Protein AF-A0A1A9HTX7-F1 (afdb_monomer)

Sequence (338 aa):
MAINAIRLAGCSSKMLYLAQQQTQQVSKTNCFKAFFLNPQNKLARFITLSKASDKVIKCTRAIAECTSGILQETQCHGEALIVANKISKTLKIAREVVALPNVFSGALPSCVLATKSCYQHAREVYATNPKFTPDYFPTKYNQFRLQRGDYALLAAKDACFALSSLTYSLTFGVLRPTMFVNNLTVEPFLPPEVKANFITAVVGLMTINHATVILGNVMGLVLEMSAYKRAIASINSPVPVEMFQFDSGKQQTGYCALLMPELQCDAIRSLRREHVAIMKKSILSIVEKGLELICDGLKLIPMPLTSGCNLAITGCLIAASSAVGTYSIWTSLEVKPK

Secondary structure (DSSP, 8-state):
--SSSSSSSS-TTTSGGGGS--S-------HHHHHHH-TTSHHHHHHHHHHHHHHHHHHHHHHHHHHHHHHHHTT--SHHHHHHHHHHHHHHHHHHHHHHHHIIIIIHHHHHHHHHHHHHHHHHHS-SS------SS---GGG---SHHHHHHHHHHHHHHHHHHHHHHIIIIIIHHHHHHHHHSSS--S-HHHHHHHHHHHHHHHHHHHHHHHHHHHHHHHHHHHHHHHHHHHHHSPPP------SSS-----------HHHHHHHHHHHHHHHHHHHHHHHHHHHHHHHHHHHHHHHHS--S--HHHHHHHHHHHHHHHHHHHHHHHHHHHS----

Foldseek 3Di:
DQPPLVQPFDDHDLSVPPPPPPPDDPDPPDVVCCAQPVCPHPNVVVLLVLLLVLLVLLQLLLVLLQQLLVCVVVVNPDPSNVVSVVSNVVSVLVNLVSLQSCLVRPLVVLLVVLVVLLVVLVCQLPDPDNPPPPPSDDDDLLPDDDDSVLSVLSSLLSVLSNLLSVLSCCLSVPLSVLLVVLVVDPHRPDDPVRNVVSVVSNLVSLLSNLVSLLSSLVSVLVSLVVSLVVQLCRLVDQDDDPQDPDPPPDRDPDDPPNCPVVSSVSSNVSSVVVSVLSNLLSVLSNQLSVLVNVLSVLVNDDDPDDPSRNSSSSSVSSSVSSVSVSVSSVVVVPPDDD

Mean predicted aligned error: 12.18 Å

Radius of gyration: 25.61 Å; Cα contacts (8 Å, |Δi|>4): 340; chains: 1; bounding box: 58×42×89 Å

Organism: NCBI:txid1806891

pLDDT: mean 73.87, std 21.4, range [26.56, 97.31]

Structure (mmCIF, N/CA/C/O backbone):
data_AF-A0A1A9HTX7-F1
#
_entry.id   AF-A0A1A9HTX7-F1
#
loop_
_atom_site.group_PDB
_atom_site.id
_atom_site.type_symbol
_atom_site.label_atom_id
_atom_site.label_alt_id
_atom_site.label_comp_id
_atom_site.label_asym_id
_atom_site.label_entity_id
_atom_site.label_seq_id
_atom_site.pdbx_PDB_ins_code
_atom_site.Cartn_x
_atom_site.Cartn_y
_atom_site.Cartn_z
_atom_site.occupancy
_atom_site.B_iso_or_equiv
_atom_site.auth_seq_id
_atom_site.auth_comp_id
_atom_site.auth_asym_id
_atom_site.auth_atom_id
_atom_site.pdbx_PDB_model_num
ATOM 1 N N . MET A 1 1 ? 5.090 20.669 -24.372 1.00 26.56 1 MET A N 1
ATOM 2 C CA . MET A 1 1 ? 6.326 20.668 -25.191 1.00 26.56 1 MET A CA 1
ATOM 3 C C . MET A 1 1 ? 7.438 19.849 -24.518 1.00 26.56 1 MET A C 1
ATOM 5 O O . MET A 1 1 ? 8.474 20.386 -24.170 1.00 26.56 1 MET A O 1
ATOM 9 N N . ALA A 1 2 ? 7.219 18.544 -24.306 1.00 27.42 2 ALA A N 1
ATOM 10 C CA . ALA A 1 2 ? 8.141 17.656 -23.573 1.00 27.42 2 ALA A CA 1
ATOM 11 C C . ALA A 1 2 ? 8.345 16.293 -24.275 1.00 27.42 2 ALA A C 1
ATOM 13 O O . ALA A 1 2 ? 8.691 15.307 -23.641 1.00 27.42 2 ALA A O 1
ATOM 14 N N . ILE A 1 3 ? 8.100 16.230 -25.591 1.00 27.92 3 ILE A N 1
ATOM 15 C CA . ILE A 1 3 ? 8.162 14.996 -26.405 1.00 27.92 3 ILE A CA 1
ATOM 16 C C . ILE A 1 3 ? 9.343 15.035 -27.404 1.00 27.92 3 ILE A C 1
ATOM 18 O O . ILE A 1 3 ? 9.641 14.052 -28.072 1.00 27.92 3 ILE A O 1
ATOM 22 N N . ASN A 1 4 ? 10.095 16.141 -27.471 1.00 30.14 4 ASN A N 1
ATOM 23 C CA . ASN A 1 4 ? 11.100 16.341 -28.524 1.00 30.14 4 ASN A CA 1
ATOM 24 C C . ASN A 1 4 ? 12.537 15.946 -28.150 1.00 30.14 4 ASN A C 1
ATOM 26 O O . ASN A 1 4 ? 13.388 15.948 -29.031 1.00 30.14 4 ASN A O 1
ATOM 30 N N . ALA A 1 5 ? 12.819 15.576 -26.899 1.00 35.59 5 ALA A N 1
ATOM 31 C CA . ALA A 1 5 ? 14.195 15.333 -26.444 1.00 35.59 5 ALA A CA 1
ATOM 32 C C . ALA A 1 5 ? 14.545 13.845 -26.218 1.00 35.59 5 ALA A C 1
ATOM 34 O O . ALA A 1 5 ? 15.712 13.510 -26.066 1.00 35.59 5 ALA A O 1
ATOM 35 N N . ILE A 1 6 ? 13.566 12.931 -26.288 1.00 38.56 6 ILE A N 1
ATOM 36 C CA . ILE A 1 6 ? 13.782 11.466 -26.326 1.00 38.56 6 ILE A CA 1
ATOM 37 C C . ILE A 1 6 ? 13.804 11.005 -27.797 1.00 38.56 6 ILE A C 1
ATOM 39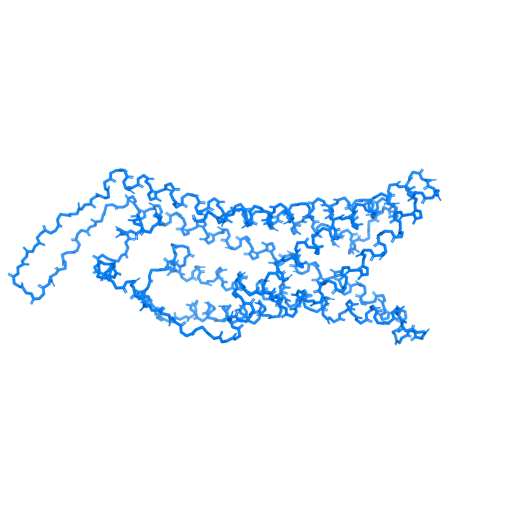 O O . ILE A 1 6 ? 13.143 10.049 -28.187 1.00 38.56 6 ILE A O 1
ATOM 43 N N . ARG A 1 7 ? 14.478 11.772 -28.662 1.00 45.22 7 ARG A N 1
ATOM 44 C CA . ARG A 1 7 ? 14.454 11.576 -30.121 1.00 45.22 7 ARG A CA 1
ATOM 45 C C . ARG A 1 7 ? 15.702 10.900 -30.696 1.00 45.22 7 ARG A C 1
ATOM 47 O O . ARG A 1 7 ? 15.672 10.577 -31.875 1.00 45.22 7 ARG A O 1
ATOM 54 N N . LEU A 1 8 ? 16.773 10.667 -29.926 1.00 34.19 8 LEU A N 1
ATOM 55 C CA . LEU A 1 8 ? 18.084 10.366 -30.532 1.00 34.19 8 LEU A CA 1
ATOM 56 C C . LEU A 1 8 ? 19.012 9.372 -29.801 1.00 34.19 8 LEU A C 1
ATOM 58 O O . LEU A 1 8 ? 20.206 9.373 -30.068 1.00 34.19 8 LEU A O 1
ATOM 62 N N . ALA A 1 9 ? 18.521 8.472 -28.944 1.00 34.81 9 ALA A N 1
ATOM 63 C CA . ALA A 1 9 ? 19.402 7.441 -28.372 1.00 34.81 9 ALA A CA 1
ATOM 64 C C . ALA A 1 9 ? 18.686 6.094 -28.186 1.00 34.81 9 ALA A C 1
ATOM 66 O O . ALA A 1 9 ? 17.960 5.902 -27.214 1.00 34.81 9 ALA A O 1
ATOM 67 N N . GLY A 1 10 ? 18.888 5.159 -29.128 1.00 33.72 10 GLY A N 1
ATOM 68 C CA . GLY A 1 10 ? 18.685 3.723 -28.867 1.00 33.72 10 GLY A CA 1
ATOM 69 C C . GLY A 1 10 ? 17.981 2.858 -29.923 1.00 33.72 10 GLY A C 1
ATOM 70 O O . GLY A 1 10 ? 17.912 1.652 -29.725 1.00 33.72 10 GLY A O 1
ATOM 71 N N . CYS A 1 11 ? 17.464 3.409 -31.029 1.00 32.38 11 CYS A N 1
ATOM 72 C CA . CYS A 1 11 ? 16.956 2.631 -32.181 1.00 32.38 11 CYS A CA 1
ATOM 73 C C . CYS A 1 11 ? 16.973 3.515 -33.443 1.00 32.38 11 CYS A C 1
ATOM 75 O O . CYS A 1 11 ? 15.998 4.206 -33.743 1.00 32.38 11 CYS A O 1
ATOM 77 N N . SER A 1 12 ? 18.108 3.565 -34.146 1.00 38.91 12 SER A N 1
ATOM 78 C CA . SER A 1 12 ? 18.522 4.710 -34.978 1.00 38.91 12 SER A CA 1
ATOM 79 C C . SER A 1 12 ? 17.826 4.914 -36.336 1.00 38.91 12 SER A C 1
ATOM 81 O O . SER A 1 12 ? 18.303 5.724 -37.123 1.00 38.91 12 SER A O 1
ATOM 83 N N . SER A 1 13 ? 16.685 4.287 -36.659 1.00 33.88 13 SER A N 1
ATOM 84 C CA . SER A 1 13 ? 16.024 4.585 -37.959 1.00 33.88 13 SER A CA 1
ATOM 85 C C . SER A 1 13 ? 14.504 4.494 -38.026 1.00 33.88 13 SER A C 1
ATOM 87 O O . SER A 1 13 ? 13.915 5.029 -38.959 1.00 33.88 13 SER A O 1
ATOM 89 N N . LYS A 1 14 ? 13.822 3.881 -37.054 1.00 37.19 14 LYS A N 1
ATOM 90 C CA . LYS A 1 14 ? 12.353 3.713 -37.116 1.00 37.19 14 LYS A CA 1
ATOM 91 C C . LYS A 1 14 ? 11.559 4.715 -36.274 1.00 37.19 14 LYS A C 1
ATOM 93 O O . LYS A 1 14 ? 10.348 4.806 -36.435 1.00 37.19 14 LYS A O 1
ATOM 98 N N . MET A 1 15 ? 12.220 5.522 -35.439 1.00 35.66 15 MET A N 1
ATOM 99 C CA . MET A 1 15 ? 11.554 6.607 -34.699 1.00 35.66 15 MET A CA 1
ATOM 100 C C . MET A 1 15 ? 11.338 7.882 -35.532 1.00 35.66 15 MET A C 1
ATOM 102 O O . MET A 1 15 ? 10.519 8.719 -35.160 1.00 35.66 15 MET A O 1
ATOM 106 N N . LEU A 1 16 ? 12.041 8.034 -36.661 1.00 34.28 16 LEU A N 1
ATOM 107 C CA . LEU A 1 16 ? 12.003 9.244 -37.494 1.00 34.28 16 LEU A CA 1
ATOM 108 C C . LEU A 1 16 ? 10.710 9.387 -38.318 1.00 34.28 16 LEU A C 1
ATOM 110 O O . LEU A 1 16 ? 10.290 10.506 -38.587 1.00 34.28 16 LEU A O 1
ATOM 114 N N . TYR A 1 17 ? 10.035 8.286 -38.664 1.00 32.59 17 TYR A N 1
ATOM 115 C CA . TYR A 1 17 ? 8.863 8.319 -39.555 1.00 32.59 17 TYR A CA 1
ATOM 116 C C . TYR A 1 17 ? 7.537 8.677 -38.848 1.00 32.59 17 TYR A C 1
ATOM 118 O O . TYR A 1 17 ? 6.532 8.967 -39.489 1.00 32.59 17 TYR A O 1
ATOM 126 N N . LEU A 1 18 ? 7.503 8.675 -37.511 1.00 40.00 18 LEU A N 1
ATOM 127 C CA . LEU A 1 18 ? 6.250 8.685 -36.736 1.00 40.00 18 LEU A CA 1
ATOM 128 C C . LEU A 1 18 ? 5.841 10.060 -36.185 1.00 40.00 18 LEU A C 1
ATOM 130 O O . LEU A 1 18 ? 4.774 10.189 -35.585 1.00 40.00 18 LEU A O 1
ATOM 134 N N . ALA A 1 19 ? 6.634 11.109 -36.421 1.00 34.75 19 ALA A N 1
ATOM 135 C CA . ALA A 1 19 ? 6.284 12.472 -36.009 1.00 34.75 19 ALA A CA 1
ATOM 136 C C . ALA A 1 19 ? 5.187 13.115 -36.882 1.00 34.75 19 ALA A C 1
ATOM 138 O O . ALA A 1 19 ? 4.641 14.147 -36.500 1.00 34.75 19 ALA A O 1
ATOM 139 N N . GLN A 1 20 ? 4.841 12.508 -38.023 1.00 33.56 20 GLN A N 1
ATOM 140 C CA . GLN A 1 20 ? 3.901 13.082 -38.990 1.00 33.56 20 GLN A CA 1
ATOM 141 C C . GLN A 1 20 ? 2.484 12.473 -38.927 1.00 33.56 20 GLN A C 1
ATOM 143 O O . GLN A 1 20 ? 1.560 13.050 -39.487 1.00 33.56 20 GLN A O 1
ATOM 148 N N . GLN A 1 21 ? 2.272 11.357 -38.209 1.00 32.84 21 GLN A N 1
ATOM 149 C CA . GLN A 1 21 ? 0.982 10.635 -38.196 1.00 32.84 21 GLN A CA 1
ATOM 150 C C . GLN A 1 21 ? 0.160 10.742 -36.898 1.00 32.84 21 GLN A C 1
ATOM 152 O O . GLN A 1 21 ? -0.936 10.196 -36.829 1.00 32.84 21 GLN A O 1
ATOM 157 N N . GLN A 1 22 ? 0.601 11.472 -35.866 1.00 32.62 22 GLN A N 1
ATOM 158 C CA . GLN A 1 22 ? -0.149 11.586 -34.598 1.00 32.62 22 GLN A CA 1
ATOM 159 C C . GLN A 1 22 ? -1.324 12.584 -34.617 1.00 32.62 22 GLN A C 1
ATOM 161 O O . GLN A 1 22 ? -1.668 13.182 -33.598 1.00 32.62 22 GLN A O 1
ATOM 166 N N . THR A 1 23 ? -2.016 12.694 -35.751 1.00 33.34 23 THR A N 1
ATOM 167 C CA . THR A 1 23 ? -3.417 13.130 -35.740 1.00 33.34 23 THR A CA 1
ATOM 168 C C . THR A 1 23 ? -4.266 11.887 -35.983 1.00 33.34 23 THR A C 1
ATOM 170 O O . THR A 1 23 ? -4.234 11.315 -37.060 1.00 33.34 23 THR A O 1
ATOM 173 N N . GLN A 1 24 ? -5.006 11.481 -34.948 1.00 34.62 24 GLN A N 1
ATOM 174 C CA . GLN A 1 24 ? -6.012 10.410 -34.940 1.00 34.62 24 GLN A CA 1
ATOM 175 C C . GLN A 1 24 ? -5.506 8.955 -34.947 1.00 34.62 24 GLN A C 1
ATOM 177 O O . GLN A 1 24 ? -5.524 8.254 -35.951 1.00 34.62 24 GLN A O 1
ATOM 182 N N . GLN A 1 25 ? -5.271 8.421 -33.746 1.00 29.55 25 GLN A N 1
ATOM 183 C CA . GLN A 1 25 ? -5.630 7.028 -33.467 1.00 29.55 25 GLN A CA 1
ATOM 184 C C . GLN A 1 25 ? -6.302 6.937 -32.094 1.00 29.55 25 GLN A C 1
ATOM 186 O O . GLN A 1 25 ? -5.671 6.784 -31.048 1.00 29.55 25 GLN A O 1
ATOM 191 N N . VAL A 1 26 ? -7.628 7.071 -32.100 1.00 32.84 26 VAL A N 1
ATOM 192 C CA . VAL A 1 26 ? -8.483 6.736 -30.959 1.00 32.84 26 VAL A CA 1
ATOM 193 C C . VAL A 1 26 ? -8.480 5.212 -30.848 1.00 32.84 26 VAL A C 1
ATOM 195 O O . VAL A 1 26 ? -9.228 4.525 -31.541 1.00 32.84 26 VAL A O 1
ATOM 198 N N . SER A 1 27 ? -7.600 4.656 -30.010 1.00 37.38 27 SER A N 1
ATOM 199 C CA . SER A 1 27 ? -7.676 3.232 -29.674 1.00 37.38 27 SER A CA 1
ATOM 200 C C . SER A 1 27 ? -9.034 2.979 -29.017 1.00 37.38 27 SER A C 1
ATOM 202 O O . SER A 1 27 ? -9.375 3.697 -28.073 1.00 37.38 27 SER A O 1
ATOM 204 N N . LYS A 1 28 ? -9.790 1.975 -29.478 1.00 36.16 28 LYS A N 1
ATOM 205 C CA . LYS A 1 28 ? -11.030 1.527 -28.828 1.00 36.16 28 LYS A CA 1
ATOM 206 C C . LYS A 1 28 ? -10.726 1.184 -27.365 1.00 36.16 28 LYS A C 1
ATOM 208 O O . LYS A 1 28 ? -10.193 0.122 -27.051 1.00 36.16 28 LYS A O 1
ATOM 213 N N . THR A 1 29 ? -11.008 2.112 -26.459 1.00 42.53 29 THR A N 1
ATOM 214 C CA . THR A 1 29 ? -10.864 1.915 -25.022 1.00 42.53 29 THR A CA 1
ATOM 215 C C . THR A 1 29 ? -11.946 0.944 -24.573 1.00 42.53 29 THR A C 1
ATOM 217 O O . THR A 1 29 ? -13.131 1.234 -24.698 1.00 42.53 29 THR A O 1
ATOM 220 N N . ASN A 1 30 ? -11.538 -0.215 -24.042 1.00 55.41 30 ASN A N 1
ATOM 221 C CA . ASN A 1 30 ? -12.433 -1.149 -23.354 1.00 55.41 30 ASN A CA 1
ATOM 222 C C . ASN A 1 30 ? -13.390 -0.369 -22.440 1.00 55.41 30 ASN A C 1
ATOM 224 O O . ASN A 1 30 ? -12.926 0.398 -21.593 1.00 55.41 30 ASN A O 1
ATOM 228 N N . CYS A 1 31 ? -14.700 -0.572 -22.584 1.00 49.66 31 CYS A N 1
ATOM 229 C CA . CYS A 1 31 ? -15.728 0.178 -21.855 1.00 49.66 31 CYS A CA 1
ATOM 230 C C . CYS A 1 31 ? -15.518 0.107 -20.333 1.00 49.66 31 CYS A C 1
ATOM 232 O O . CYS A 1 31 ? -15.664 1.107 -19.643 1.00 49.66 31 CYS A O 1
ATOM 234 N N . PHE A 1 32 ? -15.033 -1.032 -19.823 1.00 43.81 32 PHE A N 1
ATOM 235 C CA . PHE A 1 32 ? -14.613 -1.208 -18.426 1.00 43.81 32 PHE A CA 1
ATOM 236 C C . PHE A 1 32 ? -13.443 -0.293 -18.026 1.00 43.81 32 PHE A C 1
ATOM 238 O O . PHE A 1 32 ? -13.458 0.343 -16.974 1.00 43.81 32 PHE A O 1
ATOM 245 N N . LYS A 1 33 ? -12.430 -0.171 -18.890 1.00 43.09 33 LYS A N 1
ATOM 246 C CA . LYS A 1 33 ? -11.271 0.707 -18.675 1.00 43.09 33 LYS A CA 1
ATOM 247 C C . LYS A 1 33 ? -11.697 2.179 -18.697 1.00 43.09 33 LYS A C 1
ATOM 249 O O . LYS A 1 33 ? -11.240 2.960 -17.871 1.00 43.09 33 LYS A O 1
ATOM 254 N N . ALA A 1 34 ? -12.602 2.548 -19.603 1.00 45.59 34 ALA A N 1
ATOM 255 C CA . ALA A 1 34 ? -13.175 3.891 -19.668 1.00 45.59 34 ALA A CA 1
ATOM 256 C C . ALA A 1 34 ? -14.089 4.202 -18.464 1.00 45.59 34 ALA A C 1
ATOM 258 O O . ALA A 1 34 ? -14.109 5.335 -17.983 1.00 45.59 34 ALA A O 1
ATOM 259 N N . PHE A 1 35 ? -14.801 3.203 -17.938 1.00 47.09 35 PHE A N 1
ATOM 260 C CA . PHE A 1 35 ? -15.701 3.364 -16.799 1.00 47.09 35 PHE A CA 1
ATOM 261 C C . PHE A 1 35 ? -14.953 3.531 -15.464 1.00 47.09 35 PHE A C 1
ATOM 263 O O . PHE A 1 35 ? -15.278 4.425 -14.689 1.00 47.09 35 PHE A O 1
ATOM 270 N N . PHE A 1 36 ? -13.904 2.744 -15.210 1.00 43.56 36 PHE A N 1
ATOM 271 C CA . PHE A 1 36 ? -13.179 2.801 -13.931 1.00 43.56 36 PHE A CA 1
ATOM 272 C C . PHE A 1 36 ? -11.954 3.725 -13.931 1.00 43.56 36 PHE A C 1
ATOM 274 O O . PHE A 1 36 ? -11.584 4.238 -12.878 1.00 43.56 36 PHE A O 1
ATOM 281 N N . LEU A 1 37 ? -11.307 3.943 -15.084 1.00 42.38 37 LEU A N 1
ATOM 282 C CA . LEU A 1 37 ? -9.974 4.563 -15.140 1.00 42.38 37 LEU A CA 1
ATOM 283 C C . LEU A 1 37 ? -9.914 5.871 -15.938 1.00 42.38 37 LEU A C 1
ATOM 285 O O . LEU A 1 37 ? -8.849 6.484 -15.987 1.00 42.38 37 LEU A O 1
ATOM 289 N N . ASN A 1 38 ? -11.010 6.326 -16.559 1.00 48.56 38 ASN A N 1
ATOM 290 C CA . ASN A 1 38 ? -11.024 7.649 -17.183 1.00 48.56 38 ASN A CA 1
ATOM 291 C C . ASN A 1 38 ? -11.118 8.729 -16.087 1.00 48.56 38 ASN A C 1
ATOM 293 O O . ASN A 1 38 ? -12.156 8.816 -15.436 1.00 48.56 38 ASN A O 1
ATOM 297 N N . PRO A 1 39 ? -10.105 9.593 -15.894 1.00 48.28 39 PRO A N 1
ATOM 298 C CA . PRO A 1 39 ? -10.114 10.617 -14.845 1.00 48.28 39 PRO A CA 1
ATOM 299 C C . PRO A 1 39 ? -11.204 11.688 -15.023 1.00 48.28 39 PRO A C 1
ATOM 301 O O . PRO A 1 39 ? -11.470 12.441 -14.088 1.00 48.28 39 PRO A O 1
ATOM 304 N N . GLN A 1 40 ? -11.838 11.772 -16.198 1.00 52.53 40 GLN A N 1
ATOM 305 C CA . GLN A 1 40 ? -13.006 12.629 -16.430 1.00 52.53 40 GLN A CA 1
ATOM 306 C C . GLN A 1 40 ? -14.337 11.955 -16.050 1.00 52.53 40 GLN A C 1
ATOM 308 O O . GLN A 1 40 ? -15.366 12.624 -15.987 1.00 52.53 40 GLN A O 1
ATOM 313 N N . ASN A 1 41 ? -14.337 10.652 -15.749 1.00 56.88 41 ASN A N 1
ATOM 314 C CA . ASN A 1 41 ? -15.520 9.946 -15.272 1.00 56.88 41 ASN A CA 1
ATOM 315 C C . ASN A 1 41 ? -15.843 10.358 -13.824 1.00 56.88 41 ASN A C 1
ATOM 317 O O . ASN A 1 41 ? -14.963 10.393 -12.959 1.00 56.88 41 ASN A O 1
ATOM 321 N N . LYS A 1 42 ? -17.126 10.625 -13.549 1.00 60.03 42 LYS A N 1
ATOM 322 C CA . LYS A 1 42 ? -17.649 10.906 -12.203 1.00 60.03 42 LYS A CA 1
ATOM 323 C C . LYS A 1 42 ? -17.250 9.819 -11.194 1.00 60.03 42 LYS A C 1
ATOM 325 O O . LYS A 1 42 ? -16.882 10.158 -10.074 1.00 60.03 42 LYS A O 1
ATOM 330 N N . LEU A 1 43 ? -17.224 8.550 -11.608 1.00 53.31 43 LEU A N 1
ATOM 331 C CA . LEU A 1 43 ? -16.806 7.423 -10.774 1.00 53.31 43 LEU A CA 1
ATOM 332 C C . LEU A 1 43 ? -15.310 7.480 -10.431 1.00 53.31 43 LEU A C 1
ATOM 334 O O . LEU A 1 43 ? -14.952 7.358 -9.268 1.00 53.31 43 LEU A O 1
ATOM 338 N N . ALA A 1 44 ? -14.428 7.754 -11.395 1.00 56.50 44 ALA A N 1
ATOM 339 C CA . ALA A 1 44 ? -12.991 7.891 -11.133 1.00 56.50 44 ALA A CA 1
ATOM 340 C C . ALA A 1 44 ? -12.668 9.095 -10.226 1.00 56.50 44 ALA A C 1
ATOM 342 O O . ALA A 1 44 ? -11.782 9.017 -9.368 1.00 56.50 44 ALA A O 1
ATOM 343 N N . ARG A 1 45 ? -13.413 10.201 -10.371 1.00 60.69 45 ARG A N 1
ATOM 344 C CA . ARG A 1 45 ? -13.320 11.360 -9.465 1.00 60.69 45 ARG A CA 1
ATOM 345 C C . ARG A 1 45 ? -13.799 11.004 -8.060 1.00 60.69 45 ARG A C 1
ATOM 347 O O . ARG A 1 45 ? -13.095 11.315 -7.105 1.00 60.69 45 ARG A O 1
ATOM 354 N N . PHE A 1 46 ? -14.923 10.298 -7.939 1.00 57.31 46 PHE A N 1
ATOM 355 C CA . PHE A 1 46 ? -15.422 9.783 -6.662 1.00 57.31 46 PHE A CA 1
ATOM 356 C C . PHE A 1 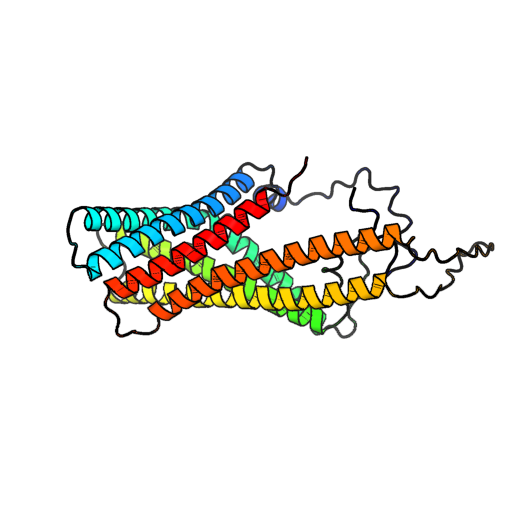46 ? -14.411 8.844 -5.987 1.00 57.31 46 PHE A C 1
ATOM 358 O O . PHE A 1 46 ? -14.128 9.017 -4.810 1.00 57.31 46 PHE A O 1
ATOM 365 N N . ILE A 1 47 ? -13.785 7.930 -6.735 1.00 58.81 47 ILE A N 1
ATOM 366 C CA . ILE A 1 47 ? -12.746 7.010 -6.235 1.00 58.81 47 ILE A CA 1
ATOM 367 C C . ILE A 1 47 ? -11.487 7.761 -5.772 1.00 58.81 47 ILE A C 1
ATOM 369 O O . ILE A 1 47 ? -10.812 7.377 -4.818 1.00 58.81 47 ILE A O 1
ATOM 373 N N . THR A 1 48 ? -11.122 8.841 -6.461 1.00 62.16 48 THR A N 1
ATOM 374 C CA . THR A 1 48 ? -9.966 9.661 -6.067 1.00 62.16 48 THR A CA 1
ATOM 375 C C . THR A 1 48 ? -10.275 10.451 -4.795 1.00 62.16 48 THR A C 1
ATOM 377 O O . THR A 1 48 ? -9.452 10.495 -3.880 1.00 62.16 48 THR A O 1
ATOM 380 N N . LEU A 1 49 ? -11.486 11.006 -4.704 1.00 62.59 49 LEU A N 1
ATOM 381 C CA . LEU A 1 49 ? -11.992 11.667 -3.503 1.00 62.59 49 LEU A CA 1
ATOM 382 C C . LEU A 1 49 ? -12.092 10.685 -2.328 1.00 62.59 49 LEU A C 1
ATOM 384 O O . LEU A 1 49 ? -11.616 11.012 -1.249 1.00 62.59 49 LEU A O 1
ATOM 388 N N . SER A 1 50 ? -12.588 9.460 -2.532 1.00 65.31 50 SER A N 1
ATOM 389 C CA . SER A 1 50 ? -12.717 8.451 -1.469 1.00 65.31 50 SER A CA 1
ATOM 390 C C . SER A 1 50 ? -11.368 8.016 -0.898 1.00 65.31 50 SER A C 1
ATOM 392 O O . SER A 1 50 ? -11.270 7.754 0.299 1.00 65.31 50 SER A O 1
ATOM 394 N N . LYS A 1 51 ? -10.305 7.983 -1.713 1.00 69.94 51 LYS A N 1
ATOM 395 C CA . LYS A 1 51 ? -8.933 7.727 -1.237 1.00 69.94 51 LYS A CA 1
ATOM 396 C C . LYS A 1 51 ? -8.401 8.864 -0.369 1.00 69.94 51 LYS A C 1
ATOM 398 O O . LYS A 1 51 ? -7.799 8.600 0.669 1.00 69.94 51 LYS A O 1
ATOM 403 N N . ALA A 1 52 ? -8.630 10.115 -0.772 1.00 70.94 52 ALA A N 1
ATOM 404 C CA . ALA A 1 52 ? -8.268 11.272 0.045 1.00 70.94 52 ALA A CA 1
ATOM 405 C C . ALA A 1 52 ? -9.078 11.294 1.355 1.00 70.94 52 ALA A C 1
ATOM 407 O O . ALA A 1 52 ? -8.508 11.474 2.430 1.00 70.94 52 ALA A O 1
ATOM 408 N N . SER A 1 53 ? -10.381 11.012 1.285 1.00 75.56 53 SER A N 1
ATOM 409 C CA . SER A 1 53 ? -11.257 10.908 2.453 1.00 75.56 53 SER A CA 1
ATOM 410 C C . SER A 1 53 ? -10.840 9.783 3.403 1.00 75.56 53 SER A C 1
ATOM 412 O O . SER A 1 53 ? -10.774 10.033 4.602 1.00 75.56 53 SER A O 1
ATOM 414 N N . ASP A 1 54 ? -10.490 8.584 2.915 1.00 81.06 54 ASP A N 1
ATOM 415 C CA . ASP A 1 54 ? -9.971 7.492 3.765 1.00 81.06 54 ASP A CA 1
ATOM 416 C C . ASP A 1 54 ? -8.725 7.938 4.540 1.00 81.06 54 ASP A C 1
ATOM 418 O O . ASP A 1 54 ? -8.623 7.686 5.741 1.00 81.06 54 ASP A O 1
ATOM 422 N N . LYS A 1 55 ? -7.803 8.663 3.892 1.00 82.06 55 LYS A N 1
ATOM 423 C CA . LYS A 1 55 ? -6.589 9.175 4.545 1.00 82.06 55 LYS A CA 1
ATOM 424 C C . LYS A 1 55 ? -6.878 10.236 5.599 1.00 82.06 55 LYS A C 1
ATOM 426 O O . LYS A 1 55 ? -6.312 10.155 6.688 1.00 82.06 55 LYS A O 1
ATOM 431 N N . VAL A 1 56 ? -7.779 11.175 5.320 1.00 83.44 56 VAL A N 1
ATOM 432 C CA . VAL A 1 56 ? -8.187 12.199 6.295 1.00 83.44 56 VAL A CA 1
ATOM 433 C C . VAL A 1 56 ? -8.900 11.554 7.483 1.00 83.44 56 VAL A C 1
ATOM 435 O O . VAL A 1 56 ? -8.503 11.785 8.622 1.00 83.44 56 VAL A O 1
ATOM 438 N N . ILE A 1 57 ? -9.868 10.667 7.237 1.00 86.62 57 ILE A N 1
ATOM 439 C CA . ILE A 1 57 ? -10.580 9.925 8.290 1.00 86.62 57 ILE A CA 1
ATOM 440 C C . ILE A 1 57 ? -9.588 9.116 9.131 1.00 86.62 57 ILE A C 1
ATOM 442 O O . ILE A 1 57 ? -9.655 9.137 10.361 1.00 86.62 57 ILE A O 1
ATOM 446 N N . LYS A 1 58 ? -8.639 8.422 8.488 1.00 90.00 58 LYS A N 1
ATOM 447 C CA . LYS A 1 58 ? -7.586 7.668 9.176 1.00 90.00 58 LYS A CA 1
ATOM 448 C C . LYS A 1 58 ? -6.718 8.577 10.048 1.00 90.00 58 LYS A C 1
ATOM 450 O O . LYS A 1 58 ? -6.443 8.191 11.182 1.00 90.00 58 LYS A O 1
ATOM 455 N N . CYS A 1 59 ? -6.339 9.753 9.545 1.00 89.81 59 CYS A N 1
ATOM 456 C CA . CYS A 1 59 ? -5.549 10.747 10.268 1.00 89.81 59 CYS A CA 1
ATOM 457 C C . CYS A 1 59 ? -6.293 11.262 11.505 1.00 89.81 59 CYS A C 1
ATOM 459 O O . CYS A 1 59 ? -5.805 11.111 12.621 1.00 89.81 59 CYS A O 1
ATOM 461 N N . THR A 1 60 ? -7.511 11.783 11.333 1.00 88.88 60 THR A N 1
ATOM 462 C CA . THR A 1 60 ? -8.314 12.331 12.436 1.00 88.88 60 THR A CA 1
ATOM 463 C C . THR A 1 60 ? -8.619 11.270 13.491 1.00 88.88 60 THR A C 1
ATOM 465 O O . THR A 1 60 ? -8.528 11.538 14.688 1.00 88.88 60 THR A O 1
ATOM 468 N N . ARG A 1 61 ? -8.908 10.035 13.066 1.00 93.69 61 ARG A N 1
ATOM 469 C CA . ARG A 1 61 ? -9.087 8.899 13.976 1.00 93.69 61 ARG A CA 1
ATOM 470 C C . ARG A 1 61 ? -7.825 8.625 14.789 1.00 93.69 61 ARG A C 1
ATOM 472 O O . ARG A 1 61 ? -7.922 8.407 15.986 1.00 93.69 61 ARG A O 1
ATOM 479 N N . ALA A 1 62 ? -6.664 8.632 14.143 1.00 92.44 62 ALA A N 1
ATOM 480 C CA . ALA A 1 62 ? -5.388 8.351 14.789 1.00 92.44 62 ALA A CA 1
ATOM 481 C C . ALA A 1 62 ? -4.965 9.458 15.762 1.00 92.44 62 ALA A C 1
ATOM 483 O O . ALA A 1 62 ? -4.430 9.161 16.824 1.00 92.44 62 ALA A O 1
ATOM 484 N N . ILE A 1 63 ? -5.282 10.718 15.449 1.00 93.81 63 ILE A N 1
ATOM 485 C CA . ILE A 1 63 ? -5.136 11.836 16.387 1.00 93.81 63 ILE A CA 1
ATOM 486 C C . ILE A 1 63 ? -6.035 11.610 17.605 1.00 93.81 63 ILE A C 1
ATOM 488 O O . ILE A 1 63 ? -5.556 11.705 18.727 1.00 93.81 63 ILE A O 1
ATOM 492 N N . ALA A 1 64 ? -7.300 11.229 17.407 1.00 93.00 64 ALA A N 1
ATOM 493 C CA . ALA A 1 64 ? -8.208 10.938 18.516 1.00 93.00 64 ALA A CA 1
ATOM 494 C C . ALA A 1 64 ? -7.761 9.724 19.360 1.00 93.00 64 ALA A C 1
ATOM 496 O O . ALA A 1 64 ? -7.870 9.764 20.584 1.00 93.00 64 ALA A O 1
ATOM 497 N N . GLU A 1 65 ? -7.227 8.667 18.732 1.00 92.81 65 GLU A N 1
ATOM 498 C CA . GLU A 1 65 ? -6.577 7.537 19.422 1.00 92.81 65 GLU A CA 1
ATOM 499 C C . GLU A 1 65 ? -5.379 8.036 20.246 1.00 92.81 65 GLU A C 1
ATOM 501 O O . GLU A 1 65 ? -5.303 7.756 21.440 1.00 92.81 65 GLU A O 1
ATOM 506 N N . CYS A 1 66 ? -4.513 8.860 19.650 1.00 94.06 66 CYS A N 1
ATOM 507 C CA . CYS A 1 66 ? -3.353 9.439 20.323 1.00 94.06 66 CYS A CA 1
ATOM 508 C C . CYS A 1 66 ? -3.754 10.267 21.553 1.00 94.06 66 CYS A C 1
ATOM 510 O O . CYS A 1 66 ? -3.274 10.020 22.658 1.00 94.06 66 CYS A O 1
ATOM 512 N N . THR A 1 67 ? -4.700 11.194 21.380 1.00 93.69 67 THR A N 1
ATOM 513 C CA . THR A 1 67 ? -5.246 12.025 22.459 1.00 93.69 67 THR A CA 1
ATOM 514 C C . THR A 1 67 ? -5.869 11.173 23.560 1.00 93.69 67 THR A C 1
ATOM 516 O O . THR A 1 67 ? -5.611 11.418 24.734 1.00 93.69 67 THR A O 1
ATOM 519 N N . SER A 1 68 ? -6.647 10.143 23.210 1.00 93.19 68 SER A N 1
ATOM 520 C CA . SER A 1 68 ? -7.220 9.229 24.202 1.00 93.19 68 SER A CA 1
ATOM 521 C C . SER A 1 68 ? -6.141 8.472 24.978 1.00 93.19 68 SER A C 1
ATOM 523 O O . SER A 1 68 ? -6.296 8.282 26.180 1.00 93.19 68 SER A O 1
ATOM 525 N N . GLY A 1 69 ? -5.070 8.033 24.312 1.00 92.06 69 GLY A N 1
ATOM 526 C CA . GLY A 1 69 ? -3.957 7.336 24.956 1.00 92.06 69 GLY A CA 1
ATOM 527 C C . GLY A 1 69 ? -3.206 8.228 25.944 1.00 92.06 69 GLY A C 1
ATOM 528 O O . GLY A 1 69 ? -2.992 7.825 27.085 1.00 92.06 69 GLY A O 1
ATOM 529 N N . ILE A 1 70 ? -2.897 9.468 25.542 1.00 93.44 70 ILE A N 1
ATOM 530 C CA . ILE A 1 70 ? -2.257 10.467 26.414 1.00 93.44 70 ILE A CA 1
ATOM 531 C C . ILE A 1 70 ? -3.133 10.746 27.637 1.00 93.44 70 ILE A C 1
ATOM 533 O O . ILE A 1 70 ? -2.643 10.670 28.755 1.00 93.44 70 ILE A O 1
ATOM 537 N N . LEU A 1 71 ? -4.429 11.006 27.439 1.00 93.06 71 LEU A N 1
ATOM 538 C CA . LEU A 1 71 ? -5.354 11.298 28.539 1.00 93.06 71 LEU A CA 1
ATOM 539 C C . LEU A 1 71 ? -5.508 10.122 29.514 1.00 93.06 71 LEU A C 1
ATOM 541 O O . LEU A 1 71 ? -5.668 10.347 30.710 1.00 93.06 71 LEU A O 1
ATOM 545 N N . GLN A 1 72 ? -5.461 8.878 29.028 1.00 92.06 72 GLN A N 1
ATOM 546 C CA . GLN A 1 72 ? -5.465 7.691 29.891 1.00 92.06 72 GLN A CA 1
ATOM 547 C C . GLN A 1 72 ? -4.189 7.601 30.728 1.00 92.06 72 GLN A C 1
ATOM 549 O O . GLN A 1 72 ? -4.272 7.330 31.922 1.00 92.06 72 GLN A O 1
ATOM 554 N N . GLU A 1 73 ? -3.032 7.858 30.117 1.00 91.12 73 GLU A N 1
ATOM 555 C CA . GLU A 1 73 ? -1.740 7.796 30.802 1.00 91.12 73 GLU A CA 1
ATOM 556 C C . GLU A 1 73 ? -1.579 8.921 31.833 1.00 91.12 73 GLU A C 1
ATOM 558 O O . GLU A 1 73 ? -1.065 8.703 32.925 1.00 91.12 73 GLU A O 1
ATOM 563 N N . THR A 1 74 ? -2.095 10.115 31.533 1.00 91.06 74 THR A N 1
ATOM 564 C CA . THR A 1 74 ? -2.102 11.253 32.463 1.00 91.06 74 THR A CA 1
ATOM 565 C C . THR A 1 74 ? -3.277 11.219 33.447 1.00 91.06 74 THR A C 1
ATOM 567 O O . THR A 1 74 ? -3.556 12.232 34.086 1.00 91.06 74 THR A O 1
ATOM 570 N N . GLN A 1 75 ? -4.003 10.095 33.546 1.00 88.06 75 GLN A N 1
ATOM 571 C CA . GLN A 1 75 ? -5.141 9.883 34.459 1.00 88.06 75 GLN A CA 1
ATOM 572 C C . GLN A 1 75 ? -6.267 10.931 34.329 1.00 88.06 75 GLN A C 1
ATOM 574 O O . GLN A 1 75 ? -7.037 11.197 35.253 1.00 88.06 75 GLN A O 1
ATOM 579 N N . CYS A 1 76 ? -6.397 11.533 33.147 1.00 86.00 76 CYS A N 1
ATOM 580 C CA . CYS A 1 76 ? -7.389 12.551 32.831 1.00 86.00 76 CYS A CA 1
ATOM 581 C C . CYS A 1 76 ? -8.664 11.898 32.272 1.00 86.00 76 CYS A C 1
ATOM 583 O O . CYS A 1 76 ? -8.868 11.811 31.061 1.00 86.00 76 CYS A O 1
ATOM 585 N N . HIS A 1 77 ? -9.552 11.448 33.162 1.00 84.00 77 HIS A N 1
ATOM 586 C CA . HIS A 1 77 ? -10.763 10.684 32.811 1.00 84.00 77 HIS A CA 1
ATOM 587 C C . HIS A 1 77 ? -12.028 11.525 32.538 1.00 84.00 77 HIS A C 1
ATOM 589 O O . HIS A 1 77 ? -13.136 10.992 32.525 1.00 84.00 77 HIS A O 1
ATOM 595 N N . GLY A 1 78 ? -11.878 12.834 32.319 1.00 88.31 78 GLY A N 1
ATOM 596 C CA . GLY A 1 78 ? -12.992 13.765 32.104 1.00 88.31 78 GLY A CA 1
ATOM 597 C C . GLY A 1 78 ? -13.643 13.697 30.714 1.00 88.31 78 GLY A C 1
ATOM 598 O O . GLY A 1 78 ? -13.377 12.810 29.899 1.00 88.31 78 GLY A O 1
ATOM 599 N N . GLU A 1 79 ? -14.481 14.692 30.412 1.00 92.06 79 GLU A N 1
ATOM 600 C CA . GLU A 1 79 ? -15.249 14.796 29.159 1.00 92.06 79 GLU A CA 1
ATOM 601 C C . GLU A 1 79 ? -14.377 14.680 27.896 1.00 92.06 79 GLU A C 1
ATOM 603 O O . GLU A 1 79 ? -14.758 14.008 26.935 1.00 92.06 79 GLU A O 1
ATOM 608 N N . ALA A 1 80 ? -13.166 15.242 27.921 1.00 89.25 80 ALA A N 1
ATOM 609 C CA . ALA A 1 80 ? -12.216 15.170 26.813 1.00 89.25 80 ALA A CA 1
ATOM 610 C C . ALA A 1 80 ? -11.878 13.722 26.403 1.00 89.25 80 ALA A C 1
ATOM 612 O O . ALA A 1 80 ? -11.824 13.415 25.209 1.00 89.25 80 ALA A O 1
ATOM 613 N N . LEU A 1 81 ? -11.720 12.807 27.369 1.00 91.12 81 LEU A N 1
ATOM 614 C CA . LEU A 1 81 ? -11.452 11.392 27.095 1.00 91.12 81 LEU A CA 1
ATOM 615 C C . LEU A 1 81 ? -12.672 10.712 26.462 1.00 91.12 81 LEU A C 1
ATOM 617 O O . LEU A 1 81 ? -12.534 9.896 25.545 1.00 91.12 81 LEU A O 1
ATOM 621 N N . ILE A 1 82 ? -13.875 11.058 26.922 1.00 92.88 82 ILE A N 1
ATOM 622 C CA . ILE A 1 82 ? -15.132 10.538 26.369 1.00 92.88 82 ILE A CA 1
ATOM 623 C C . ILE A 1 82 ? -15.291 10.994 24.915 1.00 92.88 82 ILE A C 1
ATOM 625 O O . ILE A 1 82 ? -15.596 10.175 24.043 1.00 92.88 82 ILE A O 1
ATOM 629 N N . VAL A 1 83 ? -15.052 12.278 24.638 1.00 92.44 83 VAL A N 1
ATOM 630 C CA . VAL A 1 83 ? -15.131 12.855 23.289 1.00 92.44 83 VAL A CA 1
ATOM 631 C C . VAL A 1 83 ? -14.094 12.222 22.362 1.00 92.44 83 VAL A C 1
ATOM 633 O O . VAL A 1 83 ? -14.462 11.747 21.287 1.00 92.44 83 VAL A O 1
ATOM 636 N N . ALA A 1 84 ? -12.830 12.121 22.785 1.00 88.94 84 ALA A N 1
ATOM 637 C CA . ALA A 1 84 ? -11.771 11.494 21.991 1.00 88.94 84 ALA A CA 1
ATOM 638 C C . ALA A 1 84 ? -12.109 10.033 21.636 1.00 88.94 84 ALA A C 1
ATOM 640 O O . ALA A 1 84 ? -12.010 9.624 20.474 1.00 88.94 84 ALA A O 1
ATOM 641 N N . ASN A 1 85 ? -12.610 9.259 22.605 1.00 90.94 85 ASN A N 1
ATOM 642 C CA . ASN A 1 85 ? -13.048 7.883 22.370 1.00 90.94 85 ASN A CA 1
ATOM 643 C C . ASN A 1 85 ? -14.244 7.792 21.418 1.00 90.94 85 ASN A C 1
ATOM 645 O O . ASN A 1 85 ? -14.272 6.909 20.557 1.00 90.94 85 ASN A O 1
ATOM 649 N N . LYS A 1 86 ? -15.226 8.693 21.543 1.00 91.94 86 LYS A N 1
ATOM 650 C CA . LYS A 1 86 ? -16.368 8.761 20.619 1.00 91.94 86 LYS A CA 1
ATOM 651 C C . LYS A 1 86 ? -15.901 9.065 19.196 1.00 91.94 86 LYS A C 1
ATOM 653 O O . LYS A 1 86 ? -16.271 8.333 18.284 1.00 91.94 86 LYS A O 1
ATOM 658 N N . ILE A 1 87 ? -15.041 10.069 19.009 1.00 90.31 87 ILE A N 1
ATOM 659 C CA . ILE A 1 87 ? -14.486 10.427 17.693 1.00 90.31 87 ILE A CA 1
ATOM 660 C C . ILE A 1 87 ? -13.733 9.240 17.087 1.00 90.31 87 ILE A C 1
ATOM 662 O O . ILE A 1 87 ? -14.006 8.858 15.948 1.00 90.31 87 ILE A O 1
ATOM 666 N N . SER A 1 88 ? -12.834 8.610 17.849 1.00 90.25 88 SER A N 1
ATOM 667 C CA . SER A 1 88 ? -12.077 7.445 17.380 1.00 90.25 88 SER A CA 1
ATOM 668 C C . SER A 1 88 ? -12.997 6.296 16.941 1.00 90.25 88 SER A C 1
ATOM 670 O O . SER A 1 88 ? -12.850 5.766 15.833 1.00 90.25 88 SER A O 1
ATOM 672 N N . LYS A 1 89 ? -14.003 5.949 17.757 1.00 88.50 89 LYS A N 1
ATOM 673 C CA . LYS A 1 89 ? -14.978 4.890 17.445 1.00 88.50 89 LYS A CA 1
ATOM 674 C C . LYS A 1 89 ? -15.810 5.218 16.204 1.00 88.50 89 LYS A C 1
ATOM 676 O O . LYS A 1 89 ? -15.901 4.383 15.304 1.00 88.50 89 LYS A O 1
ATOM 681 N N . THR A 1 90 ? -16.364 6.425 16.120 1.00 87.44 90 THR A N 1
ATOM 682 C CA . THR A 1 90 ? -17.182 6.858 14.976 1.00 87.44 90 THR A CA 1
ATOM 683 C C . THR A 1 90 ? -16.370 6.861 13.685 1.00 87.44 90 THR A C 1
ATOM 685 O O . THR A 1 90 ? -16.812 6.319 12.672 1.00 87.44 90 THR A O 1
ATOM 688 N N . LEU A 1 91 ? -15.149 7.399 13.710 1.00 89.25 91 LEU A N 1
ATOM 689 C CA . LEU A 1 91 ? -14.291 7.436 12.526 1.00 89.25 91 LEU A CA 1
ATOM 690 C C . LEU A 1 91 ? -13.766 6.052 12.134 1.00 89.25 91 LEU A C 1
ATOM 692 O O . LEU A 1 91 ? -13.537 5.805 10.952 1.00 89.25 91 LEU A O 1
ATOM 696 N N . LYS A 1 92 ? -13.605 5.125 13.087 1.00 86.50 92 LYS A N 1
ATOM 697 C CA . LYS A 1 92 ? -13.315 3.718 12.781 1.00 86.50 92 LYS A CA 1
ATOM 698 C C . LYS A 1 92 ? -14.437 3.103 11.941 1.00 86.50 92 LYS A C 1
ATOM 700 O O . LYS A 1 92 ? -14.140 2.518 10.905 1.00 86.50 92 LYS A O 1
ATOM 705 N N . ILE A 1 93 ? -15.691 3.289 12.356 1.00 84.06 93 ILE A N 1
ATOM 706 C CA . ILE A 1 93 ? -16.870 2.795 11.629 1.00 84.06 93 ILE A CA 1
ATOM 707 C C . ILE A 1 93 ? -16.970 3.454 10.249 1.00 84.06 93 ILE A C 1
ATOM 709 O O . ILE A 1 93 ? -17.066 2.761 9.237 1.00 84.06 93 ILE A O 1
ATOM 713 N N . ALA A 1 94 ? -16.870 4.785 10.186 1.00 84.44 94 ALA A N 1
ATOM 714 C CA . ALA A 1 94 ? -16.930 5.519 8.922 1.00 84.44 94 ALA A CA 1
ATOM 715 C C . ALA A 1 94 ? -15.863 5.030 7.931 1.00 84.44 94 ALA A C 1
ATOM 717 O O . ALA A 1 94 ? -16.142 4.835 6.748 1.00 84.44 94 ALA A O 1
ATOM 718 N N . ARG A 1 95 ? -14.647 4.765 8.418 1.00 83.25 95 ARG A N 1
ATOM 719 C CA . ARG A 1 95 ? -13.557 4.240 7.596 1.00 83.25 95 ARG A CA 1
ATOM 720 C C . ARG A 1 95 ? -13.837 2.838 7.060 1.00 83.25 95 ARG A C 1
ATOM 722 O O . ARG A 1 95 ? -13.496 2.568 5.915 1.00 83.25 95 ARG A O 1
ATOM 729 N N . GLU A 1 96 ? -14.435 1.954 7.856 1.00 82.06 96 GLU A N 1
ATOM 730 C CA . GLU A 1 96 ? -14.795 0.598 7.410 1.00 82.06 96 GLU A CA 1
ATOM 731 C C . GLU A 1 96 ? -15.779 0.648 6.228 1.00 82.06 96 GLU A C 1
ATOM 733 O O . GLU A 1 96 ? -15.607 -0.091 5.259 1.00 82.06 96 GLU A O 1
ATOM 738 N N . VAL A 1 97 ? -16.715 1.602 6.235 1.00 81.94 97 VAL A N 1
ATOM 739 C CA . VAL A 1 97 ? -17.638 1.844 5.114 1.00 81.94 97 VAL A CA 1
ATOM 740 C C . VAL A 1 97 ? -16.931 2.488 3.914 1.00 81.94 97 VAL A C 1
ATOM 742 O O . VAL A 1 97 ? -17.107 2.042 2.783 1.00 81.94 97 VAL A O 1
ATOM 745 N N . VAL A 1 98 ? -16.097 3.511 4.130 1.00 81.25 98 VAL A N 1
ATOM 746 C CA . VAL A 1 98 ? -15.379 4.221 3.047 1.00 81.25 98 VAL A CA 1
ATOM 747 C C . VAL A 1 98 ? -14.319 3.339 2.370 1.00 81.25 98 VAL A C 1
ATOM 749 O O . VAL A 1 98 ? -14.016 3.525 1.189 1.00 81.25 98 VAL A O 1
ATOM 752 N N . ALA A 1 99 ? -13.768 2.353 3.079 1.00 81.12 99 ALA A N 1
ATOM 753 C CA . ALA A 1 99 ? -12.785 1.425 2.530 1.00 81.12 99 ALA A CA 1
ATOM 754 C C . ALA A 1 99 ? -13.393 0.408 1.547 1.00 81.12 99 ALA A C 1
ATOM 756 O O . ALA A 1 99 ? -12.701 -0.018 0.621 1.00 81.12 99 ALA A O 1
ATOM 757 N N . LEU A 1 100 ? -14.676 0.053 1.687 1.00 80.94 100 LEU A N 1
ATOM 758 C CA . LEU A 1 100 ? -15.357 -0.911 0.810 1.00 80.94 100 LEU A CA 1
ATOM 759 C C . LEU A 1 100 ? -15.324 -0.498 -0.675 1.00 80.94 100 LEU A C 1
ATOM 761 O O . LEU A 1 100 ? -14.857 -1.289 -1.500 1.00 80.94 100 LEU A O 1
ATOM 765 N N . PRO A 1 101 ? -15.709 0.737 -1.059 1.00 76.88 101 PRO A N 1
ATOM 766 C CA . PRO A 1 101 ? -15.538 1.212 -2.429 1.00 76.88 101 PRO A CA 1
ATOM 767 C C . PRO A 1 101 ? -14.100 1.101 -2.947 1.00 76.88 101 PRO A C 1
ATOM 769 O O . PRO A 1 101 ? -13.904 0.803 -4.126 1.00 76.88 101 PRO A O 1
ATOM 772 N N . ASN A 1 102 ? -13.086 1.294 -2.094 1.00 78.81 102 ASN A N 1
ATOM 773 C CA . ASN A 1 102 ? -11.677 1.186 -2.490 1.00 78.81 102 ASN A CA 1
ATOM 774 C C . ASN A 1 102 ? -11.267 -0.267 -2.793 1.00 78.81 102 ASN A C 1
ATOM 776 O O . ASN A 1 102 ? -10.366 -0.482 -3.609 1.00 78.81 102 ASN A O 1
ATOM 780 N N . VAL A 1 103 ? -11.941 -1.262 -2.205 1.00 83.12 103 VAL A N 1
ATOM 781 C CA . VAL A 1 103 ? -11.746 -2.680 -2.542 1.00 83.12 103 VAL A CA 1
ATOM 782 C C . VAL A 1 103 ? -12.212 -2.954 -3.971 1.00 83.12 103 VAL A C 1
ATOM 784 O O . VAL A 1 103 ? -11.424 -3.413 -4.797 1.00 83.12 103 VAL A O 1
ATOM 787 N N . PHE A 1 104 ? -13.463 -2.614 -4.286 1.00 78.56 104 PHE A N 1
ATOM 788 C CA . PHE A 1 104 ? -14.063 -2.921 -5.589 1.00 78.56 104 PHE A CA 1
ATOM 789 C C . PHE A 1 104 ? -13.472 -2.091 -6.727 1.00 78.56 104 PHE A C 1
ATOM 791 O O . PHE A 1 104 ? -13.255 -2.597 -7.824 1.00 78.56 104 PHE A O 1
ATOM 798 N N . SER A 1 105 ? -13.189 -0.815 -6.467 1.00 71.81 105 SER A N 1
ATOM 799 C CA . SER A 1 105 ? -12.720 0.116 -7.497 1.00 71.81 105 SER A CA 1
ATOM 800 C C . SER A 1 105 ? -11.198 0.194 -7.626 1.00 71.81 105 SER A C 1
ATOM 802 O O . SER A 1 105 ? -10.685 0.718 -8.615 1.00 71.81 105 SER A O 1
ATOM 804 N N . GLY A 1 106 ? -10.466 -0.311 -6.630 1.00 74.81 106 GLY A N 1
ATOM 805 C CA . GLY A 1 106 ? -9.015 -0.196 -6.544 1.00 74.81 106 GLY A CA 1
ATOM 806 C C . GLY A 1 106 ? -8.331 -1.540 -6.347 1.00 74.81 106 GLY A C 1
ATOM 807 O O . GLY A 1 106 ? -7.611 -1.988 -7.240 1.00 74.81 106 GLY A O 1
ATOM 808 N N . ALA A 1 107 ? -8.530 -2.169 -5.189 1.00 84.06 107 ALA A N 1
ATOM 809 C CA . ALA A 1 107 ? -7.740 -3.327 -4.778 1.00 84.06 107 ALA A CA 1
ATOM 810 C C . ALA A 1 107 ? -7.975 -4.556 -5.670 1.00 84.06 107 ALA A C 1
ATOM 812 O O . ALA A 1 107 ? -7.010 -5.109 -6.189 1.00 84.06 107 ALA A O 1
ATOM 813 N N . LEU A 1 108 ? -9.226 -4.941 -5.940 1.00 81.25 108 LEU A N 1
ATOM 814 C CA . LEU A 1 108 ? -9.520 -6.106 -6.784 1.00 81.25 108 LEU A CA 1
ATOM 815 C C . LEU A 1 108 ? -8.990 -5.945 -8.224 1.00 81.25 108 LEU A C 1
ATOM 817 O O . LEU A 1 108 ? -8.237 -6.818 -8.667 1.00 81.25 108 LEU A O 1
ATOM 821 N N . PRO A 1 109 ? -9.259 -4.833 -8.945 1.00 80.25 109 PRO A N 1
ATOM 822 C CA . PRO A 1 109 ? -8.655 -4.609 -10.258 1.00 80.25 109 PRO A CA 1
ATOM 823 C C . PRO A 1 109 ? -7.123 -4.610 -10.222 1.00 80.25 109 PRO A C 1
ATOM 825 O O . PRO A 1 109 ? -6.487 -5.188 -11.104 1.00 80.25 109 PRO A O 1
ATOM 828 N N . SER A 1 110 ? -6.522 -3.995 -9.197 1.00 79.31 110 SER A N 1
ATOM 829 C CA . SER A 1 110 ? -5.062 -3.949 -9.042 1.00 79.31 110 SER A CA 1
ATOM 830 C C . SER A 1 110 ? -4.476 -5.338 -8.811 1.00 79.31 110 SER A C 1
ATOM 832 O O . SER A 1 110 ? -3.444 -5.654 -9.393 1.00 79.31 110 SER A O 1
ATOM 834 N N . CYS A 1 111 ? -5.156 -6.193 -8.042 1.00 86.19 111 CYS A N 1
ATOM 835 C CA . CYS A 1 111 ? -4.753 -7.577 -7.819 1.00 86.19 111 CYS A CA 1
ATOM 836 C C . CYS A 1 111 ? -4.715 -8.364 -9.132 1.00 86.19 111 CYS A C 1
ATOM 838 O O . CYS A 1 111 ? -3.715 -9.014 -9.435 1.00 86.19 111 CYS A O 1
ATOM 840 N N . VAL A 1 112 ? -5.777 -8.273 -9.939 1.00 83.12 112 VAL A N 1
ATOM 841 C CA . VAL A 1 112 ? -5.869 -8.978 -11.228 1.00 83.12 112 VAL A CA 1
ATOM 842 C C . VAL A 1 112 ? -4.790 -8.490 -12.195 1.00 83.12 112 VAL A C 1
ATOM 844 O O . VAL A 1 112 ? -4.091 -9.301 -12.806 1.00 83.12 112 VAL A O 1
ATOM 847 N N . LEU A 1 113 ? -4.623 -7.170 -12.317 1.00 81.75 113 LEU A N 1
ATOM 848 C CA . LEU A 1 113 ? -3.618 -6.581 -13.201 1.00 81.75 113 LEU A CA 1
ATOM 849 C C . LEU A 1 113 ? -2.197 -6.947 -12.765 1.00 81.75 113 LEU A C 1
ATOM 851 O O . LEU A 1 113 ? -1.423 -7.413 -13.595 1.00 81.75 113 LEU A O 1
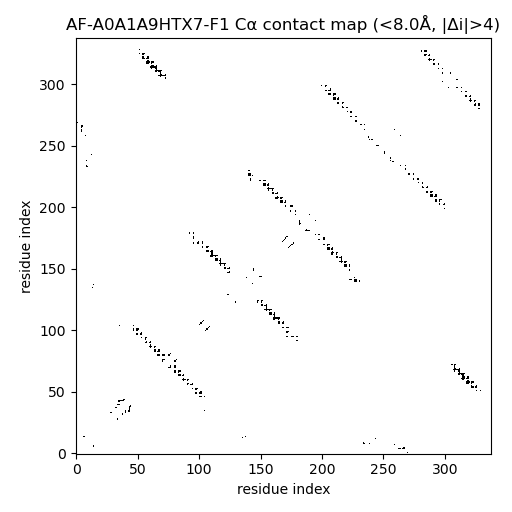ATOM 855 N N . ALA A 1 114 ? -1.878 -6.802 -11.479 1.00 83.44 114 ALA A N 1
ATOM 856 C CA . ALA A 1 114 ? -0.563 -7.135 -10.943 1.00 83.44 114 ALA A CA 1
ATOM 857 C C . ALA A 1 114 ? -0.258 -8.632 -11.077 1.00 83.44 114 ALA A C 1
ATOM 859 O O . ALA A 1 114 ? 0.842 -8.993 -11.471 1.00 83.44 114 ALA A O 1
ATOM 860 N N . THR A 1 115 ? -1.238 -9.513 -10.858 1.00 87.88 115 THR A N 1
ATOM 861 C CA . THR A 1 115 ? -1.058 -10.963 -11.059 1.00 87.88 115 THR A CA 1
ATOM 862 C C . THR A 1 115 ? -0.756 -11.283 -12.523 1.00 87.88 115 THR A C 1
ATOM 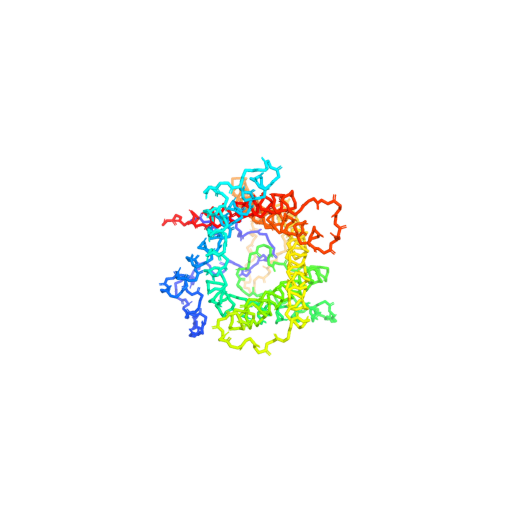864 O O . THR A 1 115 ? 0.177 -12.029 -12.823 1.00 87.88 115 THR A O 1
ATOM 867 N N . LYS A 1 116 ? -1.502 -10.676 -13.457 1.00 86.56 116 LYS A N 1
ATOM 868 C CA . LYS A 1 116 ? -1.267 -10.852 -14.894 1.00 86.56 116 LYS A CA 1
ATOM 869 C C . LYS A 1 116 ? 0.112 -10.335 -15.308 1.00 86.56 116 LYS A C 1
ATOM 871 O O . LYS A 1 116 ? 0.819 -11.034 -16.031 1.00 86.56 116 LYS A O 1
ATOM 876 N N . SER A 1 117 ? 0.497 -9.145 -14.850 1.00 83.81 117 SER A N 1
ATOM 877 C CA . SER A 1 117 ? 1.812 -8.561 -15.134 1.00 83.81 117 SER A CA 1
ATOM 878 C C . SER A 1 117 ? 2.944 -9.379 -14.514 1.00 83.81 117 SER A C 1
ATOM 880 O O . SER A 1 117 ? 3.916 -9.671 -15.201 1.00 83.81 117 SER A O 1
ATOM 882 N N . CYS A 1 118 ? 2.775 -9.868 -13.284 1.00 89.06 118 CYS A N 1
ATOM 883 C CA . CYS A 1 118 ? 3.719 -10.774 -12.636 1.00 89.06 118 CYS A CA 1
ATOM 884 C C . CYS A 1 118 ? 3.946 -12.036 -13.474 1.00 89.06 118 CYS A C 1
ATOM 886 O O . CYS A 1 118 ? 5.091 -12.403 -13.726 1.00 89.06 118 CYS A O 1
ATOM 888 N N . TYR A 1 119 ? 2.872 -12.677 -13.947 1.00 89.38 119 TYR A N 1
ATOM 889 C CA . TYR A 1 119 ? 2.978 -13.862 -14.800 1.00 89.38 119 TYR A CA 1
ATOM 890 C C . TYR A 1 119 ? 3.692 -13.557 -16.125 1.00 89.38 119 TYR A C 1
ATOM 892 O O . TYR A 1 119 ? 4.561 -14.317 -16.549 1.00 89.38 119 TYR A O 1
ATOM 900 N N . GLN A 1 120 ? 3.363 -12.428 -16.761 1.00 86.88 120 GLN A N 1
ATOM 901 C CA . GLN A 1 120 ? 4.027 -11.986 -17.989 1.00 86.88 120 GLN A CA 1
ATOM 902 C C . GLN A 1 120 ? 5.528 -11.774 -17.765 1.00 86.88 120 GLN A C 1
ATOM 904 O O . GLN A 1 120 ? 6.336 -12.334 -18.498 1.00 86.88 120 GLN A O 1
ATOM 909 N N . HIS A 1 121 ? 5.912 -11.034 -16.725 1.00 85.69 121 HIS A N 1
ATOM 910 C CA . HIS A 1 121 ? 7.315 -10.773 -16.418 1.00 85.69 121 HIS A CA 1
ATOM 911 C C . HIS A 1 121 ? 8.068 -12.046 -16.021 1.00 85.69 121 HIS A C 1
ATOM 913 O O . HIS A 1 121 ? 9.177 -12.260 -16.499 1.00 85.69 121 HIS A O 1
ATOM 919 N N . ALA A 1 122 ? 7.461 -12.927 -15.220 1.00 87.69 122 ALA A N 1
ATOM 920 C CA . ALA A 1 122 ? 8.057 -14.211 -14.859 1.00 87.69 122 ALA A CA 1
ATOM 921 C C . ALA A 1 122 ? 8.301 -15.084 -16.097 1.00 87.69 122 ALA A C 1
ATOM 923 O O . ALA A 1 122 ? 9.364 -15.683 -16.230 1.00 87.69 122 ALA A O 1
ATOM 924 N N . ARG A 1 123 ? 7.363 -15.108 -17.050 1.00 87.62 123 ARG A N 1
ATOM 925 C CA . ARG A 1 123 ? 7.544 -15.831 -18.313 1.00 87.62 123 ARG A CA 1
ATOM 926 C C . ARG A 1 123 ? 8.738 -15.303 -19.117 1.00 87.62 123 ARG A C 1
ATOM 928 O O . ARG A 1 123 ? 9.482 -16.111 -19.663 1.00 87.62 123 ARG A O 1
ATOM 935 N N . GLU A 1 124 ? 8.947 -13.988 -19.157 1.00 82.81 124 GLU A N 1
ATOM 936 C CA . GLU A 1 124 ? 10.100 -13.380 -19.844 1.00 82.81 124 GLU A CA 1
ATOM 937 C C . GLU A 1 124 ? 11.442 -13.690 -19.155 1.00 82.81 124 GLU A C 1
ATOM 939 O O . GLU A 1 124 ? 12.465 -13.804 -19.830 1.00 82.81 124 GLU A O 1
ATOM 944 N N . VAL A 1 125 ? 11.460 -13.909 -17.832 1.00 83.12 125 VAL A N 1
ATOM 945 C CA . VAL A 1 125 ? 12.671 -14.366 -17.114 1.00 83.12 125 VAL A CA 1
ATOM 946 C C . VAL A 1 125 ? 13.145 -15.725 -17.636 1.00 83.12 125 VAL A C 1
ATOM 948 O O . VAL A 1 125 ? 14.346 -15.925 -17.830 1.00 83.12 125 VAL A O 1
ATOM 951 N N . TYR A 1 126 ? 12.206 -16.641 -17.881 1.00 81.06 126 TYR A N 1
ATOM 952 C CA . TYR A 1 126 ? 12.484 -18.015 -18.311 1.00 81.06 126 TYR A CA 1
ATOM 953 C C . TYR A 1 126 ? 12.443 -18.209 -19.833 1.00 81.06 126 TYR A C 1
ATOM 955 O O . TYR A 1 126 ? 12.631 -19.326 -20.314 1.00 81.06 126 TYR A O 1
ATOM 963 N N . ALA A 1 127 ? 12.218 -17.148 -20.612 1.00 80.00 127 ALA A N 1
ATOM 964 C CA . ALA A 1 127 ? 12.216 -17.239 -22.064 1.00 80.00 127 ALA A CA 1
ATOM 965 C C . ALA A 1 127 ? 13.624 -17.576 -22.595 1.00 80.00 127 ALA A C 1
ATOM 967 O O . ALA A 1 127 ? 14.617 -16.890 -22.313 1.00 80.00 127 ALA A O 1
ATOM 968 N N . THR A 1 128 ? 13.708 -18.646 -23.389 1.00 57.47 128 THR A N 1
ATOM 969 C CA . THR A 1 128 ? 14.943 -19.130 -24.032 1.00 57.47 128 THR A CA 1
ATOM 970 C C . THR A 1 128 ? 15.456 -18.153 -25.086 1.00 57.47 128 THR A C 1
ATOM 972 O O . THR A 1 128 ? 16.659 -17.964 -25.197 1.00 57.47 128 THR A O 1
ATOM 975 N N . ASN A 1 129 ? 14.538 -17.471 -25.774 1.00 56.97 129 ASN A N 1
ATOM 976 C CA . ASN A 1 129 ? 14.795 -16.314 -26.624 1.00 56.97 129 ASN A CA 1
ATOM 977 C C . ASN A 1 129 ? 13.836 -15.207 -26.174 1.00 56.97 129 ASN A C 1
ATOM 979 O O . ASN A 1 129 ? 12.664 -15.263 -26.566 1.00 56.97 129 ASN A O 1
ATOM 983 N N . PR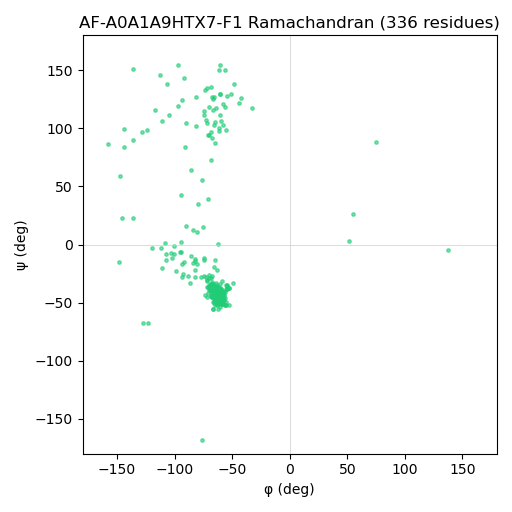O A 1 130 ? 14.254 -14.250 -25.323 1.00 53.78 130 PRO A N 1
ATOM 984 C CA . PRO A 1 130 ? 13.400 -13.115 -25.006 1.00 53.78 130 PRO A CA 1
ATOM 985 C C . PRO A 1 130 ? 13.050 -12.452 -26.334 1.00 53.78 130 PRO A C 1
ATOM 987 O O . PRO A 1 130 ? 13.943 -12.051 -27.086 1.00 53.78 130 PRO A O 1
ATOM 990 N N . LYS A 1 131 ? 11.757 -12.406 -26.672 1.00 46.59 131 LYS A N 1
ATOM 991 C CA . LYS A 1 131 ? 11.310 -11.659 -27.842 1.00 46.59 131 LYS A CA 1
ATOM 992 C C . LYS A 1 131 ? 11.542 -10.198 -27.505 1.00 46.59 131 LYS A C 1
ATOM 994 O O . LYS A 1 131 ? 10.689 -9.531 -26.933 1.00 46.59 131 LYS A O 1
ATOM 999 N N . PHE A 1 132 ? 12.720 -9.712 -27.867 1.00 47.31 132 PHE A N 1
ATOM 1000 C CA . PHE A 1 132 ? 12.988 -8.299 -28.012 1.00 47.31 132 PHE A CA 1
ATOM 1001 C C . PHE A 1 132 ? 12.188 -7.841 -29.229 1.00 47.31 132 PHE A C 1
ATOM 1003 O O . PHE A 1 132 ? 12.711 -7.676 -30.325 1.00 47.31 132 PHE A O 1
ATOM 1010 N N . THR A 1 133 ? 10.871 -7.755 -29.080 1.00 39.09 133 THR A N 1
ATOM 1011 C CA . THR A 1 133 ? 10.038 -7.000 -29.999 1.00 39.09 133 THR A CA 1
ATOM 1012 C C . THR A 1 133 ? 10.172 -5.558 -29.546 1.00 39.09 133 THR A C 1
ATOM 1014 O O . THR A 1 133 ? 9.581 -5.210 -28.523 1.00 39.09 133 THR A O 1
ATOM 1017 N N . PRO A 1 134 ? 10.978 -4.719 -30.224 1.00 41.91 134 PRO A N 1
ATOM 1018 C CA . PRO A 1 134 ? 10.822 -3.288 -30.071 1.00 41.91 134 PRO A CA 1
ATOM 1019 C C . PRO A 1 134 ? 9.384 -2.989 -30.486 1.00 41.91 134 PRO A C 1
ATOM 1021 O O . PRO A 1 134 ? 9.046 -3.041 -31.670 1.00 41.91 134 PRO A O 1
ATOM 1024 N N . ASP A 1 135 ? 8.509 -2.775 -29.506 1.00 36.97 135 ASP A N 1
ATOM 1025 C CA . ASP A 1 135 ? 7.188 -2.245 -29.786 1.00 36.97 135 ASP A CA 1
ATOM 1026 C C . ASP A 1 135 ? 7.407 -0.954 -30.575 1.00 36.97 135 ASP A C 1
ATOM 1028 O O . ASP A 1 135 ? 8.171 -0.078 -30.172 1.00 36.97 135 ASP A O 1
ATOM 1032 N N . TYR A 1 136 ? 6.750 -0.845 -31.728 1.00 33.47 136 TYR A N 1
ATOM 1033 C CA . TYR A 1 136 ? 6.875 0.278 -32.6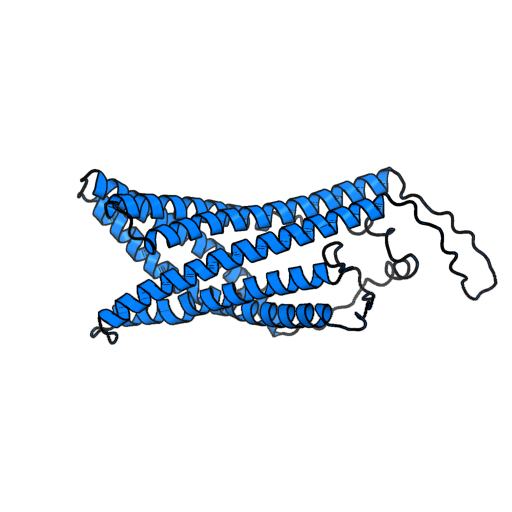63 1.00 33.47 136 TYR A CA 1
ATOM 1034 C C . TYR A 1 136 ? 6.432 1.630 -32.059 1.00 33.47 136 TYR A C 1
ATOM 1036 O O . TYR A 1 136 ? 6.472 2.658 -32.733 1.00 33.47 136 TYR A O 1
ATOM 1044 N N . PHE A 1 137 ? 6.012 1.642 -30.790 1.00 35.66 137 PHE A N 1
ATOM 1045 C CA . PHE A 1 137 ? 5.507 2.797 -30.066 1.00 35.66 137 PHE A CA 1
ATOM 1046 C C . PHE A 1 137 ? 6.525 3.300 -29.034 1.00 35.66 137 PHE A C 1
ATOM 1048 O O . PHE A 1 137 ? 7.097 2.496 -28.294 1.00 35.66 137 PHE A O 1
ATOM 1055 N N . PRO A 1 138 ? 6.713 4.628 -28.911 1.00 41.47 138 PRO A N 1
ATOM 1056 C CA . PRO A 1 138 ? 7.593 5.200 -27.902 1.00 41.47 138 PRO A CA 1
ATOM 1057 C C . PRO A 1 138 ? 7.105 4.819 -26.498 1.00 41.47 138 PRO A C 1
ATOM 1059 O O . PRO A 1 138 ? 6.048 5.258 -26.040 1.00 41.47 138 PRO A O 1
ATOM 1062 N N . THR A 1 139 ? 7.884 3.983 -25.820 1.00 48.62 139 THR A N 1
ATOM 1063 C CA . THR A 1 139 ? 7.691 3.596 -24.419 1.00 48.62 139 THR A CA 1
ATOM 1064 C C . THR A 1 139 ? 8.578 4.463 -23.522 1.00 48.62 139 THR A C 1
ATOM 1066 O O . THR A 1 139 ? 9.586 5.017 -23.963 1.00 48.62 139 THR A O 1
ATOM 1069 N N . LYS A 1 140 ? 8.201 4.645 -22.252 1.00 57.06 140 LYS A N 1
ATOM 1070 C CA . LYS A 1 140 ? 9.017 5.422 -21.301 1.00 57.06 140 LYS A CA 1
ATOM 1071 C C . LYS A 1 140 ? 10.390 4.767 -21.113 1.00 57.06 140 LYS A C 1
ATOM 1073 O O . LYS A 1 140 ? 10.482 3.544 -21.142 1.00 57.06 140 LYS A O 1
ATOM 1078 N N . TYR A 1 141 ? 11.446 5.539 -20.823 1.00 60.56 141 TYR A N 1
ATOM 1079 C CA . TYR A 1 141 ? 12.797 4.978 -20.607 1.00 60.56 141 TYR A CA 1
ATOM 1080 C C . TYR A 1 141 ? 12.803 3.881 -19.524 1.00 60.56 141 TYR A C 1
ATOM 1082 O O . TYR A 1 141 ? 13.444 2.842 -19.659 1.00 60.56 141 TYR A O 1
ATOM 1090 N N . ASN A 1 142 ? 12.009 4.073 -18.469 1.00 56.03 142 ASN A N 1
ATOM 1091 C CA . ASN A 1 142 ? 11.844 3.125 -17.375 1.00 56.03 142 ASN A CA 1
ATOM 1092 C C . ASN A 1 142 ? 10.880 1.975 -17.689 1.00 56.03 142 ASN A C 1
ATOM 1094 O O . ASN A 1 142 ? 10.519 1.231 -16.776 1.00 56.03 142 ASN A O 1
ATOM 1098 N N . GLN A 1 143 ? 10.472 1.814 -18.947 1.00 61.03 143 GLN A N 1
ATOM 1099 C CA . GLN A 1 143 ? 9.761 0.661 -19.499 1.00 61.03 143 GLN A CA 1
ATOM 1100 C C . GLN A 1 143 ? 10.657 -0.184 -20.409 1.00 61.03 143 GLN A C 1
ATOM 1102 O O . GLN A 1 143 ? 10.316 -1.336 -20.657 1.00 61.03 143 GLN A O 1
ATOM 1107 N N . PHE A 1 144 ? 11.829 0.320 -20.817 1.00 60.19 144 PHE A N 1
ATOM 1108 C CA . PHE A 1 144 ? 12.814 -0.493 -21.522 1.00 60.19 144 PHE A CA 1
ATOM 1109 C C . PHE A 1 144 ? 13.382 -1.557 -20.583 1.00 60.19 144 PHE A C 1
ATOM 1111 O O . PHE A 1 144 ? 13.838 -1.271 -19.466 1.00 60.19 144 PHE A O 1
ATOM 1118 N N . ARG A 1 145 ? 13.318 -2.805 -21.041 1.00 66.38 145 ARG A N 1
ATOM 1119 C CA . ARG A 1 145 ? 13.819 -3.989 -20.344 1.00 66.38 145 ARG A CA 1
ATOM 1120 C C . ARG A 1 145 ? 14.907 -4.583 -21.198 1.00 66.38 145 ARG A C 1
ATOM 1122 O O . ARG A 1 145 ? 14.644 -4.963 -22.329 1.00 66.38 145 ARG A O 1
ATOM 1129 N N . LEU A 1 146 ? 16.125 -4.594 -20.677 1.00 60.19 146 LEU A N 1
ATOM 1130 C CA . LEU A 1 146 ? 17.292 -5.013 -21.453 1.00 60.19 146 LEU A CA 1
ATOM 1131 C C . LEU A 1 146 ? 17.850 -6.348 -20.950 1.00 60.19 146 LEU A C 1
ATOM 1133 O O . LEU A 1 146 ? 18.577 -7.020 -21.671 1.00 60.19 146 LEU A O 1
ATOM 1137 N N . GLN A 1 147 ? 17.529 -6.734 -19.711 1.00 70.81 147 GLN A N 1
ATOM 1138 C CA . GLN A 1 147 ? 18.152 -7.869 -19.032 1.00 70.81 147 GLN A CA 1
ATOM 1139 C C . GLN A 1 147 ? 17.118 -8.733 -18.308 1.00 70.81 147 GLN A C 1
ATOM 1141 O O . GLN A 1 147 ? 16.121 -8.225 -17.794 1.00 70.81 147 GLN A O 1
ATOM 1146 N N . ARG A 1 148 ? 17.403 -10.036 -18.169 1.00 78.00 148 ARG A N 1
ATOM 1147 C CA . ARG A 1 148 ? 16.585 -10.972 -17.368 1.00 78.00 148 ARG A CA 1
ATOM 1148 C C . ARG A 1 148 ? 16.387 -10.496 -15.924 1.00 78.00 148 ARG A C 1
ATOM 1150 O O . ARG A 1 148 ? 15.299 -10.647 -15.378 1.00 78.00 148 ARG A O 1
ATOM 1157 N N . GLY A 1 149 ? 17.405 -9.863 -15.333 1.00 81.75 149 GLY A N 1
ATOM 1158 C CA . GLY A 1 149 ? 17.318 -9.275 -13.993 1.00 81.75 149 GLY A CA 1
ATOM 1159 C C . GLY A 1 149 ? 16.254 -8.176 -13.869 1.00 81.75 149 GLY A C 1
ATOM 1160 O O . GLY A 1 149 ? 15.581 -8.102 -12.843 1.00 81.75 149 GLY A O 1
ATOM 1161 N N . ASP A 1 150 ? 16.024 -7.382 -14.924 1.00 82.62 150 ASP A N 1
ATOM 1162 C CA . ASP A 1 150 ? 14.968 -6.360 -14.924 1.00 82.62 150 ASP A CA 1
ATOM 1163 C C . ASP A 1 150 ? 13.573 -7.016 -14.861 1.00 82.62 150 ASP A C 1
ATOM 1165 O O . ASP A 1 150 ? 12.693 -6.555 -14.133 1.00 82.62 150 ASP A O 1
ATOM 1169 N N . TYR A 1 151 ? 13.370 -8.115 -15.596 1.00 84.69 151 TYR A N 1
ATOM 1170 C CA . TYR A 1 151 ? 12.116 -8.874 -15.572 1.00 84.69 151 TYR A CA 1
ATOM 1171 C C . TYR A 1 151 ? 11.896 -9.593 -14.238 1.00 84.69 151 TYR A C 1
ATOM 1173 O O . TYR A 1 151 ? 10.769 -9.618 -13.748 1.00 84.69 151 TYR A O 1
ATOM 1181 N N . ALA A 1 152 ? 12.957 -10.110 -13.610 1.00 87.94 152 ALA A N 1
ATOM 1182 C CA . ALA A 1 152 ? 12.869 -10.742 -12.295 1.00 87.94 152 ALA A CA 1
ATOM 1183 C C . ALA A 1 152 ? 12.456 -9.736 -11.208 1.00 87.94 152 ALA A C 1
ATOM 1185 O O . ALA A 1 152 ? 11.534 -9.999 -10.434 1.00 87.94 152 ALA A O 1
ATOM 1186 N N . LEU A 1 153 ? 13.072 -8.549 -11.192 1.00 88.56 153 LEU A N 1
ATOM 1187 C CA . LEU A 1 153 ? 12.704 -7.472 -10.267 1.00 88.56 153 LEU A CA 1
ATOM 1188 C C . LEU A 1 153 ? 11.273 -6.969 -10.504 1.00 88.56 153 LEU A C 1
ATOM 1190 O O . LEU A 1 153 ? 10.567 -6.649 -9.547 1.00 88.56 153 LEU A O 1
ATOM 1194 N N . LEU A 1 154 ? 10.822 -6.915 -11.760 1.00 86.69 154 LEU A N 1
ATOM 1195 C CA . LEU A 1 154 ? 9.442 -6.556 -12.082 1.00 86.69 154 LEU A CA 1
ATOM 1196 C C . LEU A 1 154 ? 8.438 -7.617 -11.643 1.00 86.69 154 LEU A C 1
ATOM 1198 O O . LEU A 1 154 ? 7.416 -7.266 -11.060 1.00 86.69 154 LEU A O 1
ATOM 1202 N N . ALA A 1 155 ? 8.727 -8.894 -11.891 1.00 90.75 155 ALA A N 1
ATOM 1203 C CA . ALA A 1 155 ? 7.888 -9.990 -11.428 1.00 90.75 155 ALA A CA 1
ATOM 1204 C C . ALA A 1 155 ? 7.765 -9.956 -9.897 1.00 90.75 155 ALA A C 1
ATOM 1206 O O . ALA A 1 155 ? 6.657 -10.002 -9.369 1.00 90.75 155 ALA A O 1
ATOM 1207 N N . ALA A 1 156 ? 8.880 -9.762 -9.184 1.00 94.12 156 ALA A N 1
ATOM 1208 C CA . ALA A 1 156 ? 8.882 -9.624 -7.729 1.00 94.12 156 ALA A CA 1
ATOM 1209 C C . ALA A 1 156 ? 8.069 -8.407 -7.252 1.00 94.12 156 ALA A C 1
ATOM 1211 O O . ALA A 1 156 ? 7.270 -8.515 -6.318 1.00 94.12 156 ALA A O 1
ATOM 1212 N N . LYS A 1 157 ? 8.227 -7.252 -7.910 1.00 93.88 157 LYS A N 1
ATOM 1213 C CA . LYS A 1 157 ? 7.447 -6.039 -7.631 1.00 93.88 157 LYS A CA 1
ATOM 1214 C C . LYS A 1 157 ? 5.945 -6.264 -7.822 1.00 93.88 157 LYS A C 1
ATOM 1216 O O . LYS A 1 157 ? 5.154 -5.882 -6.959 1.00 93.88 157 LYS A O 1
ATOM 1221 N N . ASP A 1 158 ? 5.551 -6.877 -8.931 1.00 92.44 158 ASP A N 1
ATOM 1222 C CA . ASP A 1 158 ? 4.145 -7.118 -9.246 1.00 92.44 158 ASP A CA 1
ATOM 1223 C C . ASP A 1 158 ? 3.533 -8.179 -8.326 1.00 92.44 158 ASP A C 1
ATOM 1225 O O . ASP A 1 158 ? 2.405 -8.002 -7.869 1.00 92.44 158 ASP A O 1
ATOM 1229 N N . ALA A 1 159 ? 4.287 -9.221 -7.961 1.00 95.38 159 ALA A N 1
ATOM 1230 C CA . ALA A 1 159 ? 3.879 -10.187 -6.942 1.00 95.38 159 ALA A CA 1
ATOM 1231 C C . ALA A 1 159 ? 3.604 -9.499 -5.596 1.00 95.38 159 ALA A C 1
ATOM 1233 O O . ALA A 1 159 ? 2.573 -9.743 -4.967 1.00 95.38 159 ALA A O 1
ATOM 1234 N N . CYS A 1 160 ? 4.482 -8.579 -5.184 1.00 96.31 160 CYS A N 1
ATOM 1235 C CA . CYS A 1 160 ? 4.290 -7.788 -3.972 1.00 96.31 160 CYS A CA 1
ATOM 1236 C C . CYS A 1 160 ? 3.003 -6.950 -4.033 1.00 96.31 160 CYS A C 1
ATOM 1238 O O . CYS A 1 160 ? 2.222 -6.938 -3.082 1.00 96.31 160 CYS A O 1
ATOM 1240 N N . PHE A 1 161 ? 2.731 -6.274 -5.152 1.00 93.50 161 PHE A N 1
ATOM 1241 C CA . PHE A 1 161 ? 1.503 -5.486 -5.292 1.00 93.50 161 PHE A CA 1
ATOM 1242 C C . PHE A 1 161 ? 0.237 -6.333 -5.440 1.00 93.50 161 PHE A C 1
ATOM 1244 O O . PHE A 1 161 ? -0.823 -5.909 -4.966 1.00 93.50 161 PHE A O 1
ATOM 1251 N N . ALA A 1 162 ? 0.328 -7.526 -6.028 1.00 93.12 162 ALA A N 1
ATOM 1252 C CA . ALA A 1 162 ? -0.764 -8.493 -6.046 1.00 93.12 162 ALA A CA 1
ATOM 1253 C C . ALA A 1 162 ? -1.097 -8.951 -4.619 1.00 93.12 162 ALA A C 1
ATOM 1255 O O . ALA A 1 162 ? -2.250 -8.851 -4.200 1.00 93.12 162 ALA A O 1
ATOM 1256 N N . LEU A 1 163 ? -0.086 -9.344 -3.838 1.00 96.06 163 LEU A N 1
ATOM 1257 C CA . LEU A 1 163 ? -0.266 -9.777 -2.452 1.00 96.06 163 LEU A CA 1
ATOM 1258 C C . LEU A 1 163 ? -0.778 -8.642 -1.555 1.00 96.06 163 LEU A C 1
ATOM 1260 O O . LEU A 1 163 ? -1.689 -8.849 -0.751 1.00 96.06 163 LEU A O 1
ATOM 1264 N N . SER A 1 164 ? -0.272 -7.421 -1.732 1.00 94.06 164 SER A N 1
ATOM 1265 C CA . SER A 1 164 ? -0.825 -6.240 -1.065 1.00 94.06 164 SER A CA 1
ATOM 1266 C C . SER A 1 164 ? -2.305 -6.049 -1.418 1.00 94.06 164 SER A C 1
ATOM 1268 O O . SER A 1 164 ? -3.161 -5.944 -0.543 1.00 94.06 164 SER A O 1
ATOM 1270 N N . SER A 1 165 ? -2.655 -6.079 -2.701 1.00 92.25 165 SER A N 1
ATOM 1271 C CA . SER A 1 165 ? -4.042 -5.886 -3.135 1.00 92.25 165 SER A CA 1
ATOM 1272 C C . SER A 1 165 ? -4.979 -6.980 -2.605 1.00 92.25 165 SER A C 1
ATOM 1274 O O . SER A 1 165 ? -6.100 -6.685 -2.180 1.00 92.25 165 SER A O 1
ATOM 1276 N N . LEU A 1 166 ? -4.509 -8.228 -2.569 1.00 95.44 166 LEU A N 1
ATOM 1277 C CA . LEU A 1 166 ? -5.235 -9.369 -2.017 1.00 95.44 166 LEU A CA 1
ATOM 1278 C C . LEU A 1 166 ? -5.464 -9.218 -0.510 1.00 95.44 166 LEU A C 1
ATOM 1280 O O . LEU A 1 166 ? -6.600 -9.292 -0.050 1.00 95.44 166 LEU A O 1
ATOM 1284 N N . THR A 1 167 ? -4.408 -8.949 0.258 1.00 96.19 167 THR A N 1
ATOM 1285 C CA . THR A 1 167 ? -4.489 -8.772 1.720 1.00 96.19 167 THR A CA 1
ATOM 1286 C C . THR A 1 167 ? -5.359 -7.576 2.111 1.00 96.19 167 THR A C 1
ATOM 1288 O O . THR A 1 167 ? -6.131 -7.667 3.069 1.00 96.19 167 THR A O 1
ATOM 1291 N N . TYR A 1 168 ? -5.320 -6.484 1.335 1.00 93.12 168 TYR A N 1
ATOM 1292 C CA . TYR A 1 168 ? -6.235 -5.352 1.505 1.00 93.12 168 TYR A CA 1
ATOM 1293 C C . TYR A 1 168 ? -7.688 -5.774 1.262 1.00 93.12 168 TYR A C 1
ATOM 1295 O O . TYR A 1 168 ? -8.565 -5.450 2.061 1.00 93.12 168 TYR A O 1
ATOM 1303 N N . SER A 1 169 ? -7.941 -6.519 0.182 1.00 93.31 169 SER A N 1
ATOM 1304 C CA . SER A 1 169 ? -9.286 -6.980 -0.187 1.00 93.31 169 SER A CA 1
ATOM 1305 C C . SER A 1 169 ? -9.857 -7.957 0.839 1.00 93.31 169 SER A C 1
ATOM 1307 O O . SER A 1 169 ? -11.012 -7.822 1.224 1.00 93.31 169 SER A O 1
ATOM 1309 N N . LEU A 1 170 ? -9.053 -8.889 1.351 1.00 94.50 170 LEU A N 1
ATOM 1310 C CA . LEU A 1 170 ? -9.467 -9.786 2.433 1.00 94.50 170 LEU A CA 1
ATOM 1311 C C . LEU A 1 170 ? -9.782 -9.001 3.711 1.00 94.50 170 LEU A C 1
ATOM 1313 O O . LEU A 1 170 ? -10.808 -9.226 4.350 1.00 94.50 170 LEU A O 1
ATOM 1317 N N . THR A 1 171 ? -8.945 -8.022 4.054 1.00 93.88 171 THR A N 1
ATOM 1318 C CA . THR A 1 171 ? -9.141 -7.222 5.266 1.00 93.88 171 THR A CA 1
ATOM 1319 C C . THR A 1 171 ? -10.392 -6.354 5.185 1.00 93.88 171 THR A C 1
ATOM 1321 O O . THR A 1 171 ? -11.247 -6.430 6.065 1.00 93.88 171 THR A O 1
ATOM 1324 N N . PHE A 1 172 ? -10.504 -5.518 4.152 1.00 90.38 172 PHE A N 1
ATOM 1325 C CA . PHE A 1 172 ? -11.549 -4.495 4.043 1.00 90.38 172 PHE A CA 1
ATOM 1326 C C . PHE A 1 172 ? -12.784 -4.946 3.262 1.00 90.38 172 PHE A C 1
ATOM 1328 O O . PHE A 1 172 ? -13.824 -4.310 3.378 1.00 90.38 172 PHE A O 1
ATOM 1335 N N . GLY A 1 173 ? -12.690 -6.026 2.488 1.00 89.81 173 GLY A N 1
ATOM 1336 C CA . GLY A 1 173 ? -13.807 -6.602 1.737 1.00 89.81 173 GLY A CA 1
ATOM 1337 C C . GLY A 1 173 ? -14.468 -7.792 2.428 1.00 89.81 173 GLY A C 1
ATOM 1338 O O . GLY A 1 173 ? -15.634 -8.053 2.157 1.00 89.81 173 GLY A O 1
ATOM 1339 N N . VAL A 1 174 ? -13.763 -8.487 3.331 1.00 91.56 174 VAL A N 1
ATOM 1340 C CA . VAL A 1 174 ? -14.288 -9.693 3.997 1.00 91.56 174 VAL A CA 1
ATOM 1341 C C . VAL A 1 174 ? -14.272 -9.549 5.516 1.00 91.56 174 VAL A C 1
ATOM 1343 O O . VAL A 1 174 ? -15.333 -9.451 6.131 1.00 91.56 174 VAL A O 1
ATOM 1346 N N . LEU A 1 175 ? -13.094 -9.487 6.145 1.00 92.31 175 LEU A N 1
ATOM 1347 C CA . LEU A 1 175 ? -12.983 -9.592 7.606 1.00 92.31 175 LEU A CA 1
ATOM 1348 C C . LEU A 1 175 ? -13.626 -8.410 8.341 1.00 92.31 175 LEU A C 1
ATOM 1350 O O . LEU A 1 175 ? -14.424 -8.609 9.257 1.00 92.31 175 LEU A O 1
ATOM 1354 N N . ARG A 1 176 ? -13.295 -7.175 7.946 1.00 89.94 176 ARG A N 1
ATOM 1355 C CA . ARG A 1 176 ? -13.837 -5.952 8.560 1.00 89.94 176 ARG A CA 1
ATOM 1356 C C . ARG A 1 176 ? -15.352 -5.835 8.368 1.00 89.94 176 ARG A C 1
ATOM 1358 O O . ARG A 1 176 ? -16.020 -5.647 9.380 1.00 89.94 176 ARG A O 1
ATOM 1365 N N . PRO A 1 177 ? -15.915 -6.015 7.157 1.00 89.94 177 PRO A N 1
ATOM 1366 C CA . PRO A 1 177 ? -17.365 -6.051 6.975 1.00 89.94 177 PRO A CA 1
ATOM 1367 C C . PRO A 1 177 ? -18.050 -7.144 7.794 1.00 89.94 177 PRO A C 1
ATOM 1369 O O . PRO A 1 177 ? -19.061 -6.871 8.430 1.00 89.94 177 PRO A O 1
ATOM 1372 N N . THR A 1 178 ? -17.481 -8.352 7.855 1.00 90.31 178 THR A N 1
ATOM 1373 C CA . THR A 1 178 ? -18.059 -9.451 8.650 1.00 90.31 178 THR A CA 1
ATOM 1374 C C . THR A 1 178 ? -18.105 -9.088 10.136 1.00 90.31 178 THR A C 1
ATOM 1376 O O . THR A 1 178 ? -19.146 -9.228 10.775 1.00 90.31 178 THR A O 1
ATOM 1379 N N . MET A 1 179 ? -17.010 -8.547 10.686 1.00 89.62 179 MET A N 1
ATOM 1380 C CA . MET A 1 179 ? -16.987 -8.057 12.071 1.00 89.62 179 MET A CA 1
ATOM 1381 C C . MET A 1 179 ? -17.952 -6.892 12.294 1.00 89.62 179 MET A C 1
ATOM 1383 O O . MET A 1 179 ? -18.549 -6.794 13.364 1.00 89.62 179 MET A O 1
ATOM 1387 N N . PHE A 1 180 ? -18.080 -5.995 11.317 1.00 88.06 180 PHE A N 1
ATOM 1388 C CA . PHE A 1 180 ? -18.988 -4.860 11.385 1.00 88.06 180 PHE A CA 1
ATOM 1389 C C . PHE A 1 180 ? -20.441 -5.331 11.473 1.00 88.06 180 PHE A C 1
ATOM 1391 O O . PHE A 1 180 ? -21.125 -4.971 12.427 1.00 88.06 180 PHE A O 1
ATOM 1398 N N . VAL A 1 181 ? -20.874 -6.210 10.563 1.00 88.94 181 VAL A N 1
ATOM 1399 C CA . VAL A 1 181 ? -22.221 -6.803 10.585 1.00 88.94 181 VAL A CA 1
ATOM 1400 C C . VAL A 1 181 ? -22.457 -7.551 11.897 1.00 88.94 181 VAL A C 1
ATOM 1402 O O . VAL A 1 181 ? -23.469 -7.313 12.544 1.00 88.94 181 VAL A O 1
ATOM 1405 N N . ASN A 1 182 ? -21.491 -8.351 12.361 1.00 89.69 182 ASN A N 1
ATOM 1406 C CA . ASN A 1 182 ? -21.587 -9.058 13.642 1.00 89.69 182 ASN A CA 1
ATOM 1407 C C . ASN A 1 182 ? -21.779 -8.133 14.858 1.00 89.69 182 ASN A C 1
ATOM 1409 O O . ASN A 1 182 ? -22.365 -8.534 15.857 1.00 89.69 182 ASN A O 1
ATOM 1413 N N . ASN A 1 183 ? -21.239 -6.912 14.815 1.00 86.06 183 ASN A N 1
ATOM 1414 C CA . ASN A 1 183 ? -21.415 -5.937 15.895 1.00 86.06 183 ASN A CA 1
ATOM 1415 C C . ASN A 1 183 ? -22.727 -5.141 15.773 1.00 86.06 183 ASN A C 1
ATOM 1417 O O . ASN A 1 183 ? -23.099 -4.472 16.733 1.00 86.06 183 ASN A O 1
ATOM 1421 N N . LEU A 1 184 ? -23.380 -5.159 14.607 1.00 85.19 184 LEU A N 1
ATOM 1422 C CA . LEU A 1 184 ? -24.666 -4.497 14.375 1.00 85.19 184 LEU A CA 1
ATOM 1423 C C . LEU A 1 184 ? -25.864 -5.418 14.621 1.00 85.19 184 LEU A C 1
ATOM 1425 O O . LEU A 1 184 ? -26.958 -4.931 14.893 1.00 85.19 184 LEU A O 1
ATOM 1429 N N . THR A 1 185 ? -25.682 -6.731 14.495 1.00 86.44 185 THR A N 1
ATOM 1430 C CA . THR A 1 185 ? -26.732 -7.715 14.765 1.00 86.44 185 THR A CA 1
ATOM 1431 C C . THR A 1 185 ? -27.063 -7.760 16.255 1.00 86.44 185 THR A C 1
ATOM 1433 O O . THR A 1 185 ? -26.156 -7.805 17.085 1.00 86.44 185 THR A O 1
ATOM 1436 N N . VAL A 1 186 ? -28.362 -7.787 16.582 1.00 86.00 186 VAL A N 1
ATOM 1437 C CA . VAL A 1 186 ? -28.875 -7.889 17.965 1.00 86.00 186 VAL A CA 1
ATOM 1438 C C . VAL A 1 186 ? -28.308 -9.122 18.670 1.00 86.00 186 VAL A C 1
ATOM 1440 O O . VAL A 1 186 ? -27.917 -9.046 19.831 1.00 86.00 186 VAL A O 1
ATOM 1443 N N . GLU A 1 187 ? -28.183 -10.223 17.930 1.00 89.69 187 GLU A N 1
ATOM 1444 C CA . GLU A 1 187 ? -27.486 -11.434 18.348 1.00 89.69 187 GLU A CA 1
ATOM 1445 C C . GLU A 1 187 ? -26.209 -11.587 17.506 1.00 89.69 187 GLU A C 1
ATOM 1447 O O . GLU A 1 187 ? -26.292 -11.883 16.310 1.00 89.69 187 GLU A O 1
ATOM 1452 N N . PRO A 1 188 ? -25.015 -11.333 18.076 1.00 88.38 188 PRO A N 1
ATOM 1453 C CA . PRO A 1 188 ? -23.750 -11.562 17.386 1.00 88.38 188 PRO A CA 1
ATOM 1454 C C . PRO A 1 188 ? -23.617 -13.030 16.962 1.00 88.38 188 PRO A C 1
ATOM 1456 O O . PRO A 1 188 ? -23.629 -13.928 17.799 1.00 88.38 188 PRO A O 1
ATOM 1459 N N . PHE A 1 189 ? -23.456 -13.273 15.661 1.00 91.81 189 PHE A N 1
ATOM 1460 C CA . PHE A 1 189 ? -23.356 -14.622 15.092 1.00 91.81 189 PHE A CA 1
ATOM 1461 C C . PHE A 1 189 ? -21.946 -15.231 15.186 1.00 91.81 189 PHE A C 1
ATOM 1463 O O . PHE A 1 189 ? -21.771 -16.429 14.974 1.00 91.81 189 PHE A O 1
ATOM 1470 N N . LEU A 1 190 ? -20.922 -14.422 15.476 1.00 91.12 190 LEU A N 1
ATOM 1471 C CA . LEU A 1 190 ? -19.552 -14.874 15.705 1.00 91.12 190 LEU A CA 1
ATOM 1472 C C . LEU A 1 190 ? -19.307 -15.109 17.200 1.00 91.12 190 LEU A C 1
ATOM 1474 O O . LEU A 1 190 ? -19.411 -14.159 17.986 1.00 91.12 190 LEU A O 1
ATOM 1478 N N . PRO A 1 191 ? -18.861 -16.317 17.587 1.00 91.56 191 PRO A N 1
ATOM 1479 C CA . PRO A 1 191 ? -18.380 -16.576 18.936 1.00 91.56 191 PRO A CA 1
ATOM 1480 C C . PRO A 1 191 ? -17.230 -15.628 19.331 1.00 91.56 191 PRO A C 1
ATOM 1482 O O . PRO A 1 191 ? -16.440 -15.229 18.464 1.00 91.56 191 PRO A O 1
ATOM 1485 N N . PRO A 1 192 ? -17.067 -15.295 20.627 1.00 89.50 192 PRO A N 1
ATOM 1486 C CA . PRO A 1 192 ? -16.013 -14.391 21.101 1.00 89.50 192 PRO A CA 1
ATOM 1487 C C . PRO A 1 192 ? -14.595 -14.798 20.674 1.00 89.50 192 PRO A C 1
ATOM 1489 O O . PRO A 1 192 ? -13.795 -13.945 20.292 1.00 89.50 192 PRO A O 1
ATOM 1492 N N . GLU A 1 193 ? -14.301 -16.098 20.671 1.00 91.75 193 GLU A N 1
ATOM 1493 C CA . GLU A 1 193 ? -13.012 -16.659 20.245 1.00 91.75 193 GLU A CA 1
ATOM 1494 C C . GLU A 1 193 ? -12.749 -16.417 18.753 1.00 91.75 193 GLU A C 1
ATOM 1496 O O . GLU A 1 193 ? -11.682 -15.944 18.359 1.00 91.75 193 GLU A O 1
ATOM 1501 N N . VAL A 1 194 ? -13.759 -16.652 17.909 1.00 89.38 194 VAL A N 1
ATOM 1502 C CA . VAL A 1 194 ? -13.682 -16.395 16.464 1.00 89.38 194 VAL A CA 1
ATOM 1503 C C . VAL A 1 194 ? -13.508 -14.900 16.205 1.00 89.38 194 VAL A C 1
ATOM 1505 O O . VAL A 1 194 ? -12.690 -14.501 15.376 1.00 89.38 194 VAL A O 1
ATOM 1508 N N . LYS A 1 195 ? -14.211 -14.053 16.961 1.00 88.62 195 LYS A N 1
ATOM 1509 C CA . LYS A 1 195 ? -14.059 -12.596 16.889 1.00 88.62 195 LYS A CA 1
ATOM 1510 C C . LYS A 1 195 ? -12.635 -12.151 17.238 1.00 88.62 195 LYS A C 1
ATOM 1512 O O . LYS A 1 195 ? -12.082 -11.305 16.533 1.00 88.62 195 LYS A O 1
ATOM 1517 N N . ALA A 1 196 ? -12.029 -12.718 18.282 1.00 87.06 196 ALA A N 1
ATOM 1518 C CA . ALA A 1 196 ? -10.638 -12.442 18.640 1.00 87.06 196 ALA A CA 1
ATOM 1519 C C . ALA A 1 196 ? -9.675 -12.867 17.516 1.00 87.06 196 ALA A C 1
ATOM 1521 O O . ALA A 1 196 ? -8.822 -12.078 17.104 1.00 87.06 196 ALA A O 1
ATOM 1522 N N . ASN A 1 197 ? -9.887 -14.049 16.930 1.00 88.50 197 ASN A N 1
ATOM 1523 C CA . ASN A 1 197 ? -9.096 -14.538 15.797 1.00 88.50 197 ASN A CA 1
ATOM 1524 C C . ASN A 1 197 ? -9.215 -13.639 14.558 1.00 88.50 197 ASN A C 1
ATOM 1526 O O . ASN A 1 197 ? -8.216 -13.398 13.883 1.00 88.50 197 ASN A O 1
ATOM 1530 N N . PHE A 1 198 ? -10.396 -13.077 14.277 1.00 89.06 198 PHE A N 1
ATOM 1531 C CA . PHE A 1 198 ? -10.574 -12.108 13.190 1.00 89.06 198 PHE A CA 1
ATOM 1532 C C . PHE A 1 198 ? -9.767 -10.829 13.424 1.00 89.06 198 PHE A C 1
ATOM 1534 O O . PHE A 1 198 ? -9.166 -10.303 12.486 1.00 89.06 198 PHE A O 1
ATOM 1541 N N . ILE A 1 199 ? -9.724 -10.327 14.662 1.00 87.06 199 ILE A N 1
ATOM 1542 C CA . ILE A 1 199 ? -8.928 -9.142 15.006 1.00 87.06 199 ILE A CA 1
ATOM 1543 C C . ILE A 1 199 ? -7.443 -9.423 14.759 1.00 87.06 199 ILE A C 1
ATOM 1545 O O . ILE A 1 199 ? -6.783 -8.632 14.080 1.00 87.06 199 ILE A O 1
ATOM 1549 N N . THR A 1 200 ? -6.940 -10.566 15.229 1.00 89.25 200 THR A N 1
ATOM 1550 C CA . THR A 1 200 ? -5.552 -10.997 15.003 1.00 89.25 200 THR A CA 1
ATOM 1551 C C . THR A 1 200 ? -5.250 -11.180 13.515 1.00 89.25 200 THR A C 1
ATOM 1553 O O . THR A 1 200 ? -4.248 -10.662 13.020 1.00 89.25 200 THR A O 1
ATOM 1556 N N . ALA A 1 201 ? -6.146 -11.831 12.767 1.00 92.00 201 ALA A N 1
ATOM 1557 C CA . ALA A 1 201 ? -6.004 -12.035 11.326 1.00 92.00 201 ALA A CA 1
ATOM 1558 C C . ALA A 1 201 ? -5.956 -10.707 10.560 1.00 92.00 201 ALA A C 1
ATOM 1560 O O . ALA A 1 201 ? -5.142 -10.545 9.654 1.00 92.00 201 ALA A O 1
ATOM 1561 N N . VAL A 1 202 ? -6.778 -9.727 10.944 1.00 92.00 202 VAL A N 1
ATOM 1562 C CA . VAL A 1 202 ? -6.735 -8.383 10.359 1.00 92.00 202 VAL A CA 1
ATOM 1563 C C . VAL A 1 202 ? -5.387 -7.714 10.601 1.00 92.00 202 VAL A C 1
ATOM 1565 O O . VAL A 1 202 ? -4.855 -7.102 9.677 1.00 92.00 202 VAL A O 1
ATOM 1568 N N . VAL A 1 203 ? -4.825 -7.808 11.809 1.00 91.81 203 VAL A N 1
ATOM 1569 C CA . VAL A 1 203 ? -3.494 -7.243 12.077 1.00 91.81 203 VAL A CA 1
ATOM 1570 C C . VAL A 1 203 ? -2.450 -7.941 11.205 1.00 91.81 203 VAL A C 1
ATOM 1572 O O . VAL A 1 203 ? -1.737 -7.253 10.480 1.00 91.81 203 VAL A O 1
ATOM 1575 N N . GLY A 1 204 ? -2.432 -9.277 11.179 1.00 93.94 204 GLY A N 1
ATOM 1576 C CA . GLY A 1 204 ? -1.480 -10.047 10.372 1.00 93.94 204 GLY A CA 1
ATOM 1577 C C . GLY A 1 204 ? -1.573 -9.760 8.867 1.00 93.94 204 GLY A C 1
ATOM 1578 O O . GLY A 1 204 ? -0.557 -9.518 8.215 1.00 93.94 204 GLY A O 1
ATOM 1579 N N . LEU A 1 205 ? -2.785 -9.703 8.304 1.00 95.19 205 LEU A N 1
ATOM 1580 C CA . LEU A 1 205 ? -2.983 -9.354 6.893 1.00 95.19 205 LEU A CA 1
ATOM 1581 C C . LEU A 1 205 ? -2.522 -7.928 6.584 1.00 95.19 205 LEU A C 1
ATOM 1583 O O . LEU A 1 205 ? -1.937 -7.704 5.525 1.00 95.19 205 LEU A O 1
ATOM 1587 N N . MET A 1 206 ? -2.743 -6.972 7.490 1.00 94.12 206 MET A N 1
ATOM 1588 C CA . MET A 1 206 ? -2.257 -5.603 7.306 1.00 94.12 206 MET A CA 1
ATOM 1589 C C . MET A 1 206 ? -0.732 -5.504 7.428 1.00 94.12 206 MET A C 1
ATOM 1591 O O . MET A 1 206 ? -0.119 -4.777 6.649 1.00 94.12 206 MET A O 1
ATOM 1595 N N . THR A 1 207 ? -0.099 -6.299 8.293 1.00 95.38 207 THR A N 1
ATOM 1596 C CA . THR A 1 207 ? 1.367 -6.418 8.344 1.00 95.38 207 THR A CA 1
ATOM 1597 C C . THR A 1 207 ? 1.923 -6.891 7.002 1.00 95.38 207 THR A C 1
ATOM 1599 O O . THR A 1 207 ? 2.808 -6.247 6.436 1.00 95.38 207 THR A O 1
ATOM 1602 N N . ILE A 1 208 ? 1.357 -7.967 6.440 1.00 96.31 208 ILE A N 1
ATOM 1603 C CA . ILE A 1 208 ? 1.751 -8.480 5.117 1.00 96.31 208 ILE A CA 1
ATOM 1604 C C . ILE A 1 208 ? 1.482 -7.424 4.039 1.00 96.31 208 ILE A C 1
ATOM 1606 O O . ILE A 1 208 ? 2.328 -7.186 3.173 1.00 96.31 208 ILE A O 1
ATOM 1610 N N . ASN A 1 209 ? 0.333 -6.747 4.099 1.00 95.88 209 ASN A N 1
ATOM 1611 C CA . ASN A 1 209 ? -0.013 -5.673 3.176 1.00 95.88 209 ASN A CA 1
ATOM 1612 C C . ASN A 1 209 ? 1.054 -4.572 3.154 1.00 95.88 209 ASN A C 1
ATOM 1614 O O . ASN A 1 209 ? 1.540 -4.204 2.086 1.00 95.88 209 ASN A O 1
ATOM 1618 N N . HIS A 1 210 ? 1.424 -4.048 4.320 1.00 96.25 210 HIS A N 1
ATOM 1619 C CA . HIS A 1 210 ? 2.377 -2.949 4.424 1.00 96.25 210 HIS A CA 1
ATOM 1620 C C . HIS A 1 210 ? 3.786 -3.390 4.022 1.00 96.25 210 HIS A C 1
ATOM 1622 O O . HIS A 1 210 ? 4.430 -2.703 3.226 1.00 96.25 210 HIS A O 1
ATOM 1628 N N . ALA A 1 211 ? 4.232 -4.563 4.483 1.00 97.31 211 ALA A N 1
ATOM 1629 C CA . ALA A 1 211 ? 5.535 -5.122 4.131 1.00 97.31 211 ALA A CA 1
ATOM 1630 C C . ALA A 1 211 ? 5.684 -5.324 2.615 1.00 97.31 211 ALA A C 1
ATOM 1632 O O . ALA A 1 211 ? 6.682 -4.917 2.021 1.00 97.31 211 ALA A O 1
ATOM 1633 N N . THR A 1 212 ? 4.666 -5.883 1.961 1.00 96.12 212 THR A N 1
ATOM 1634 C CA . THR A 1 212 ? 4.690 -6.109 0.508 1.00 96.12 212 THR A CA 1
ATOM 1635 C C . THR A 1 212 ? 4.678 -4.802 -0.282 1.00 96.12 212 THR A C 1
ATOM 1637 O O . THR A 1 212 ? 5.401 -4.690 -1.269 1.00 96.12 212 THR A O 1
ATOM 1640 N N . VAL A 1 213 ? 3.963 -3.762 0.163 1.00 95.00 213 VAL A N 1
ATOM 1641 C CA . VAL A 1 213 ? 4.057 -2.435 -0.477 1.00 95.00 213 VAL A CA 1
ATOM 1642 C C . VAL A 1 213 ? 5.466 -1.856 -0.357 1.00 95.00 213 VAL A C 1
ATOM 1644 O O . VAL A 1 213 ? 5.974 -1.301 -1.333 1.00 95.00 213 VAL A O 1
ATOM 1647 N N . ILE A 1 214 ? 6.114 -1.980 0.805 1.00 97.12 214 ILE A N 1
ATOM 1648 C CA . ILE A 1 214 ? 7.497 -1.518 0.995 1.00 97.12 214 ILE A CA 1
ATOM 1649 C C . ILE A 1 214 ? 8.429 -2.259 0.035 1.00 97.12 214 ILE A C 1
ATOM 1651 O O . ILE A 1 214 ? 9.118 -1.615 -0.756 1.00 97.12 214 ILE A O 1
ATOM 1655 N N . LEU A 1 215 ? 8.400 -3.595 0.044 1.00 96.88 215 LEU A N 1
ATOM 1656 C CA . LEU A 1 215 ? 9.250 -4.424 -0.813 1.00 96.88 215 LEU A CA 1
ATOM 1657 C C . LEU A 1 215 ? 9.021 -4.131 -2.301 1.00 96.88 215 LEU A C 1
ATOM 1659 O O . LEU A 1 215 ? 9.982 -3.914 -3.036 1.00 96.88 215 LEU A O 1
ATOM 1663 N N . GLY A 1 216 ? 7.765 -4.029 -2.743 1.00 94.38 216 GLY A N 1
ATOM 1664 C CA . GLY A 1 216 ? 7.434 -3.687 -4.128 1.00 94.38 216 GLY A CA 1
ATOM 1665 C C . GLY A 1 216 ? 7.974 -2.316 -4.551 1.00 94.38 216 GLY A C 1
ATOM 1666 O O . GLY A 1 216 ? 8.503 -2.167 -5.657 1.00 94.38 216 GLY A O 1
ATOM 1667 N N . ASN A 1 217 ? 7.913 -1.315 -3.667 1.00 94.56 217 ASN A N 1
ATOM 1668 C CA . ASN A 1 217 ? 8.508 -0.003 -3.927 1.00 94.56 217 ASN A CA 1
ATOM 1669 C C . ASN A 1 217 ? 10.042 -0.049 -3.939 1.00 94.56 217 ASN A C 1
ATOM 1671 O O . ASN A 1 217 ? 10.638 0.591 -4.799 1.00 94.56 217 ASN A O 1
ATOM 1675 N N . VAL A 1 218 ? 10.683 -0.828 -3.061 1.00 95.75 218 VAL A N 1
ATOM 1676 C CA . VAL A 1 218 ? 12.145 -1.025 -3.072 1.00 95.75 218 VAL A CA 1
ATOM 1677 C C . VAL A 1 218 ? 12.598 -1.654 -4.391 1.00 95.75 218 VAL A C 1
ATOM 1679 O O . VAL A 1 218 ? 13.492 -1.117 -5.044 1.00 95.75 218 VAL A O 1
ATOM 1682 N N . MET A 1 219 ? 11.934 -2.717 -4.855 1.00 93.06 219 MET A N 1
ATOM 1683 C CA . MET A 1 219 ? 12.232 -3.319 -6.165 1.00 93.06 219 MET A CA 1
ATOM 1684 C C . MET A 1 219 ? 12.009 -2.317 -7.308 1.00 93.06 219 MET A C 1
ATOM 1686 O O . MET A 1 219 ? 12.802 -2.236 -8.247 1.00 93.06 219 MET A O 1
ATOM 1690 N N . GLY A 1 220 ? 10.958 -1.497 -7.207 1.00 89.38 220 GLY A N 1
ATOM 1691 C CA . GLY A 1 220 ? 10.696 -0.400 -8.137 1.00 89.38 220 GLY A CA 1
ATOM 1692 C C . GLY A 1 220 ? 11.800 0.660 -8.169 1.00 89.38 220 GLY A C 1
ATOM 1693 O O . GLY A 1 220 ? 12.154 1.110 -9.256 1.00 89.38 220 GLY A O 1
ATOM 1694 N N . LEU A 1 221 ? 12.362 1.024 -7.014 1.00 93.06 221 LEU A N 1
ATOM 1695 C CA . LEU A 1 221 ? 13.479 1.963 -6.900 1.00 93.06 221 LEU A CA 1
ATOM 1696 C C . LEU A 1 221 ? 14.749 1.406 -7.545 1.00 93.06 221 LEU A C 1
ATOM 1698 O O . LEU A 1 221 ? 15.396 2.113 -8.313 1.00 93.06 221 LEU A O 1
ATOM 1702 N N . VAL A 1 222 ? 15.082 0.137 -7.291 1.00 91.94 222 VAL A N 1
ATOM 1703 C CA . VAL A 1 222 ? 16.257 -0.515 -7.897 1.00 91.94 222 VAL A CA 1
ATOM 1704 C C . VAL A 1 222 ? 16.148 -0.513 -9.425 1.00 91.94 222 VAL A C 1
ATOM 1706 O O . VAL A 1 222 ? 17.098 -0.138 -10.118 1.00 91.94 222 VAL A O 1
ATOM 1709 N N . LEU A 1 223 ? 14.971 -0.859 -9.954 1.00 87.12 223 LEU A N 1
ATOM 1710 C CA . LEU A 1 223 ? 14.686 -0.808 -11.389 1.00 87.12 223 LEU A CA 1
ATOM 1711 C C . LEU A 1 223 ? 14.809 0.603 -11.962 1.00 87.12 223 LEU A C 1
ATOM 1713 O O . LEU A 1 223 ? 15.419 0.792 -13.010 1.00 87.12 223 LEU A O 1
ATOM 1717 N N . GLU A 1 224 ? 14.239 1.588 -11.276 1.00 87.62 224 GLU A N 1
ATOM 1718 C CA . GLU A 1 224 ? 14.266 2.988 -11.693 1.00 87.62 224 GLU A CA 1
ATOM 1719 C C . GLU A 1 224 ? 15.697 3.549 -11.698 1.00 87.62 224 GLU A C 1
ATOM 1721 O O . GLU A 1 224 ? 16.104 4.191 -12.663 1.00 87.62 224 GLU A O 1
ATOM 1726 N N . MET A 1 225 ? 16.505 3.237 -10.680 1.00 89.50 225 MET A N 1
ATOM 1727 C CA . MET A 1 225 ? 17.921 3.615 -10.626 1.00 89.50 225 MET A CA 1
ATOM 1728 C C . MET A 1 225 ? 18.727 2.977 -11.761 1.00 89.50 225 MET A C 1
ATOM 1730 O O . MET A 1 225 ? 19.555 3.646 -12.381 1.00 89.50 225 MET A O 1
ATOM 1734 N N . SER A 1 226 ? 18.486 1.695 -12.048 1.00 84.31 226 SER A N 1
ATOM 1735 C CA . SER A 1 226 ? 19.141 0.988 -13.152 1.00 84.31 226 SER A CA 1
ATOM 1736 C C . SER A 1 226 ? 18.739 1.583 -14.506 1.00 84.31 226 SER A C 1
ATOM 1738 O O . SER A 1 226 ? 19.598 1.935 -15.315 1.00 84.31 226 SER A O 1
ATOM 1740 N N . ALA A 1 227 ? 17.440 1.799 -14.728 1.00 79.94 227 ALA A N 1
ATOM 1741 C CA . ALA A 1 227 ? 16.919 2.400 -15.952 1.00 79.94 227 ALA A CA 1
ATOM 1742 C C . ALA A 1 227 ? 17.431 3.832 -16.165 1.00 79.94 227 ALA A C 1
ATOM 1744 O O . ALA A 1 227 ? 17.836 4.169 -17.276 1.00 79.94 227 ALA A O 1
ATOM 1745 N N . TYR A 1 228 ? 17.475 4.652 -15.112 1.00 83.38 228 TYR A N 1
ATOM 1746 C CA . TYR A 1 228 ? 17.994 6.017 -15.178 1.00 83.38 228 TYR A CA 1
ATOM 1747 C C . TYR A 1 228 ? 19.486 6.049 -15.528 1.00 83.38 228 TYR A C 1
ATOM 1749 O O . TYR A 1 228 ? 19.885 6.797 -16.420 1.00 83.38 228 TYR A O 1
ATOM 1757 N N . LYS A 1 229 ? 20.311 5.198 -14.896 1.00 84.44 229 LYS A N 1
ATOM 1758 C CA . LYS A 1 229 ? 21.743 5.079 -15.231 1.00 84.44 229 LYS A CA 1
ATOM 1759 C C . LYS A 1 229 ? 21.951 4.721 -16.702 1.00 84.44 229 LYS A C 1
ATOM 1761 O O . LYS A 1 229 ? 22.784 5.337 -17.361 1.00 84.44 229 LYS A O 1
ATOM 1766 N N . ARG A 1 230 ? 21.171 3.770 -17.227 1.00 75.38 230 ARG A N 1
ATOM 1767 C CA . ARG A 1 230 ? 21.237 3.359 -18.640 1.00 75.38 230 ARG A CA 1
ATOM 1768 C C . ARG A 1 230 ? 20.779 4.468 -19.584 1.00 75.38 230 ARG A C 1
ATOM 1770 O O . ARG A 1 230 ? 21.440 4.712 -20.587 1.00 75.38 230 ARG A O 1
ATOM 1777 N N . ALA A 1 231 ? 19.703 5.173 -19.241 1.00 74.44 231 ALA A N 1
ATOM 1778 C CA . ALA A 1 231 ? 19.210 6.301 -20.023 1.00 74.44 231 ALA A CA 1
ATOM 1779 C C . ALA A 1 231 ? 20.238 7.447 -20.082 1.00 74.44 231 ALA A C 1
ATOM 1781 O O . ALA A 1 231 ? 20.558 7.919 -21.169 1.00 74.44 231 ALA A O 1
ATOM 1782 N N . ILE A 1 232 ? 20.840 7.831 -18.951 1.00 77.19 232 ILE A N 1
ATOM 1783 C CA . ILE A 1 232 ? 21.917 8.835 -18.919 1.00 77.19 232 ILE A CA 1
ATOM 1784 C C . ILE A 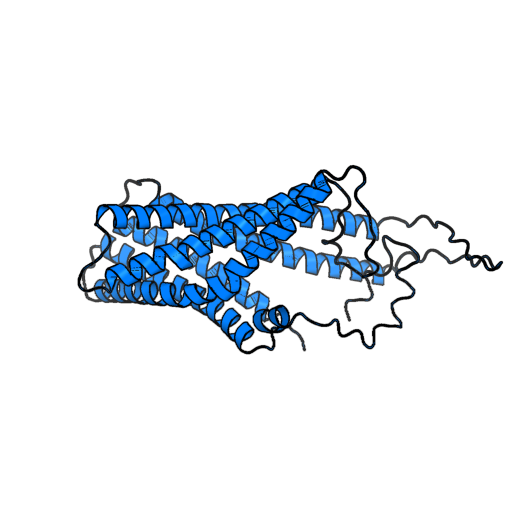1 232 ? 23.139 8.374 -19.723 1.00 77.19 232 ILE A C 1
ATOM 1786 O O . ILE A 1 232 ? 23.674 9.148 -20.513 1.00 77.19 232 ILE A O 1
ATOM 1790 N N . ALA A 1 233 ? 23.561 7.115 -19.569 1.00 72.25 233 ALA A N 1
ATOM 1791 C CA . ALA A 1 233 ? 24.678 6.568 -20.335 1.00 72.25 233 ALA A CA 1
ATOM 1792 C C . ALA A 1 233 ? 24.404 6.597 -21.848 1.00 72.25 233 ALA A C 1
ATOM 1794 O O . ALA A 1 233 ? 25.297 6.945 -22.611 1.00 72.25 233 ALA A O 1
ATOM 1795 N N . SER A 1 234 ? 23.169 6.314 -22.278 1.00 67.00 234 SER A N 1
ATOM 1796 C CA . SER A 1 234 ? 22.780 6.375 -23.695 1.00 67.00 234 SER A CA 1
ATOM 1797 C C . SER A 1 234 ? 22.783 7.794 -24.268 1.00 67.00 234 SER A C 1
ATOM 1799 O O . SER A 1 234 ? 23.116 7.972 -25.432 1.00 67.00 234 SER A O 1
ATOM 1801 N N . ILE A 1 235 ? 22.470 8.806 -23.449 1.00 67.44 235 ILE A N 1
ATOM 1802 C CA . ILE A 1 235 ? 22.533 10.221 -23.845 1.00 67.44 235 ILE A CA 1
ATOM 1803 C C . ILE A 1 235 ? 23.992 10.687 -23.986 1.00 67.44 235 ILE A C 1
ATOM 1805 O O . ILE A 1 235 ? 24.285 11.550 -24.806 1.00 67.44 235 ILE A O 1
ATOM 1809 N N . ASN A 1 236 ? 24.901 10.122 -23.188 1.00 65.19 236 ASN A N 1
ATOM 1810 C CA . ASN A 1 236 ? 26.319 10.491 -23.165 1.00 65.19 236 ASN A CA 1
ATOM 1811 C C . ASN A 1 236 ? 27.201 9.610 -24.065 1.00 65.19 236 ASN A C 1
ATOM 1813 O O . ASN A 1 236 ? 28.396 9.871 -24.184 1.00 65.19 236 ASN A O 1
ATOM 1817 N N . SER A 1 237 ? 26.646 8.553 -24.662 1.00 59.97 237 SER A N 1
ATOM 1818 C CA . SER A 1 237 ? 27.391 7.652 -25.536 1.00 59.97 237 SER A CA 1
ATOM 1819 C C . SER A 1 237 ? 27.502 8.269 -26.936 1.00 59.97 237 SER A C 1
ATOM 1821 O O . SER A 1 237 ? 26.475 8.633 -27.514 1.00 59.97 237 SER A O 1
ATOM 1823 N N . PRO A 1 238 ? 28.715 8.399 -27.505 1.00 49.75 238 PRO A N 1
ATOM 1824 C CA . PRO A 1 238 ? 28.864 8.772 -28.904 1.00 49.75 238 PRO A CA 1
ATOM 1825 C C . PRO A 1 238 ? 28.251 7.658 -29.755 1.00 49.75 238 PRO A C 1
ATOM 1827 O O . PRO A 1 238 ? 28.696 6.517 -29.691 1.00 49.75 238 PRO A O 1
ATOM 1830 N N . VAL A 1 239 ? 27.202 7.970 -30.513 1.00 49.88 239 VAL A N 1
ATOM 1831 C CA . VAL A 1 239 ? 26.527 6.994 -31.376 1.00 49.88 239 VAL A CA 1
ATOM 1832 C C . VAL A 1 239 ? 27.497 6.580 -32.494 1.00 49.88 239 VAL A C 1
ATOM 1834 O O . VAL A 1 239 ? 27.857 7.439 -33.306 1.00 49.88 239 VAL A O 1
ATOM 1837 N N . PRO A 1 240 ? 27.931 5.306 -32.585 1.00 39.94 240 PRO A N 1
ATOM 1838 C CA . PRO A 1 240 ? 28.583 4.827 -33.792 1.00 39.94 240 PRO A CA 1
ATOM 1839 C C . PRO A 1 240 ? 27.555 4.837 -34.926 1.00 39.94 240 PRO A C 1
ATOM 1841 O O . PRO A 1 240 ? 26.447 4.313 -34.799 1.00 39.94 240 PRO A O 1
ATOM 1844 N N . VAL A 1 241 ? 27.914 5.494 -36.026 1.00 40.97 241 VAL A N 1
ATOM 1845 C CA . VAL A 1 241 ? 27.103 5.569 -37.241 1.00 40.97 241 VAL A CA 1
ATOM 1846 C C . VAL A 1 241 ? 27.099 4.188 -37.892 1.00 40.97 241 VAL A C 1
ATOM 1848 O O . VAL A 1 241 ? 28.001 3.857 -38.656 1.00 40.97 241 VAL A O 1
ATOM 1851 N N . GLU A 1 242 ? 26.094 3.364 -37.611 1.00 39.38 242 GLU A N 1
ATOM 1852 C CA . GLU A 1 242 ? 25.772 2.272 -38.527 1.00 39.38 242 GLU A CA 1
ATOM 1853 C C . GLU A 1 242 ? 25.073 2.882 -39.745 1.00 39.38 242 GLU A C 1
ATOM 1855 O O . GLU A 1 242 ? 23.976 3.439 -39.652 1.00 39.38 242 GLU A O 1
ATOM 1860 N N . MET A 1 243 ? 25.764 2.841 -40.887 1.00 36.12 243 MET A N 1
ATOM 1861 C CA . MET A 1 243 ? 25.232 3.251 -42.181 1.00 36.12 243 MET A CA 1
ATOM 1862 C C . MET A 1 243 ? 24.014 2.390 -42.519 1.00 36.12 243 MET A C 1
ATOM 1864 O O . MET A 1 243 ? 24.150 1.233 -42.911 1.00 36.12 243 MET A O 1
ATOM 1868 N N . PHE A 1 244 ? 22.817 2.961 -42.424 1.00 37.47 244 PHE A N 1
ATOM 1869 C CA . PHE A 1 244 ? 21.650 2.373 -43.066 1.00 37.47 244 PHE A CA 1
ATOM 1870 C C . PHE A 1 244 ? 21.791 2.576 -44.578 1.00 37.47 244 PHE A C 1
ATOM 1872 O O . PHE A 1 244 ? 21.606 3.682 -45.087 1.00 37.47 244 PHE A O 1
ATOM 1879 N N . GLN A 1 245 ? 22.138 1.508 -45.304 1.00 35.38 245 GLN A N 1
ATOM 1880 C CA . GLN A 1 245 ? 21.935 1.457 -46.749 1.00 35.38 245 GLN A CA 1
ATOM 1881 C C . GLN A 1 245 ? 20.426 1.477 -47.004 1.00 35.38 245 GLN A C 1
ATOM 1883 O O . GLN A 1 245 ? 19.733 0.483 -46.802 1.00 35.38 245 GLN A O 1
ATOM 1888 N N . PHE A 1 246 ? 19.900 2.630 -47.410 1.00 37.97 246 PHE A N 1
ATOM 1889 C CA . PHE A 1 246 ? 18.606 2.672 -48.077 1.00 37.97 246 PHE A CA 1
ATOM 1890 C C . PHE A 1 246 ? 18.792 2.134 -49.496 1.00 37.97 246 PHE A C 1
ATOM 1892 O O . PHE A 1 246 ? 19.728 2.533 -50.191 1.00 37.97 246 PHE A O 1
ATOM 1899 N N . ASP A 1 247 ? 17.899 1.233 -49.899 1.00 40.34 247 ASP A N 1
ATOM 1900 C CA . ASP A 1 247 ? 17.917 0.424 -51.129 1.00 40.34 247 ASP A CA 1
ATOM 1901 C C . ASP A 1 247 ? 17.646 1.243 -52.412 1.00 40.34 247 ASP A C 1
ATOM 1903 O O . ASP A 1 247 ? 16.922 0.858 -53.325 1.00 40.34 247 ASP A O 1
ATOM 1907 N N . SER A 1 248 ? 18.191 2.453 -52.469 1.00 41.81 248 SER A N 1
ATOM 1908 C CA . SER A 1 248 ? 17.971 3.410 -53.543 1.00 41.81 248 SER A CA 1
ATOM 1909 C C . SER A 1 248 ? 19.218 4.261 -53.756 1.00 41.81 248 SER A C 1
ATOM 1911 O O . SER A 1 248 ? 19.157 5.475 -53.599 1.00 41.81 248 SER A O 1
ATOM 1913 N N . GLY A 1 249 ? 20.351 3.613 -54.064 1.00 42.72 249 GLY A N 1
ATOM 1914 C CA . GLY A 1 249 ? 21.487 4.124 -54.861 1.00 42.72 249 GLY A CA 1
ATOM 1915 C C . GLY A 1 249 ? 22.131 5.476 -54.511 1.00 42.72 249 GLY A C 1
ATOM 1916 O O . GLY A 1 249 ? 23.033 5.917 -55.216 1.00 42.72 249 GLY A O 1
ATOM 1917 N N . LYS A 1 250 ? 21.700 6.157 -53.452 1.00 38.81 250 LYS A N 1
ATOM 1918 C CA . LYS A 1 250 ? 22.194 7.457 -53.011 1.00 38.81 250 LYS A CA 1
ATOM 1919 C C . LYS A 1 250 ? 22.642 7.305 -51.572 1.00 38.81 250 LYS A C 1
ATOM 1921 O O . LYS A 1 250 ? 21.836 7.340 -50.646 1.00 38.81 250 LYS A O 1
ATOM 1926 N N . GLN A 1 251 ? 23.947 7.124 -51.402 1.00 37.28 251 GLN A N 1
ATOM 1927 C CA . GLN A 1 251 ? 24.594 7.281 -50.109 1.00 37.28 251 GLN A CA 1
ATOM 1928 C C . GLN A 1 251 ? 24.398 8.732 -49.655 1.00 37.28 251 GLN A C 1
ATOM 1930 O O . GLN A 1 251 ? 25.073 9.640 -50.131 1.00 37.28 251 GLN A O 1
ATOM 1935 N N . GLN A 1 252 ? 23.440 8.963 -48.761 1.00 37.16 252 GLN A N 1
ATOM 1936 C CA . GLN A 1 252 ? 23.408 10.177 -47.958 1.00 37.16 252 GLN A CA 1
ATOM 1937 C C . GLN A 1 252 ? 24.204 9.895 -46.687 1.00 37.16 252 GLN A C 1
ATOM 1939 O O . GLN A 1 252 ? 23.748 9.193 -45.786 1.00 37.16 252 GLN A O 1
ATOM 1944 N N . THR A 1 253 ? 25.416 10.436 -46.628 1.00 34.41 253 THR A N 1
ATOM 1945 C CA . THR A 1 253 ? 26.203 10.570 -45.403 1.00 34.41 253 THR A CA 1
ATOM 1946 C C . THR A 1 253 ? 25.476 11.531 -44.460 1.00 34.41 253 THR A C 1
ATOM 1948 O O . THR A 1 253 ? 25.677 12.743 -44.474 1.00 34.41 253 THR A O 1
ATOM 1951 N N . GLY A 1 254 ? 24.559 10.991 -43.658 1.00 37.16 254 GLY A N 1
ATOM 1952 C CA . GLY A 1 254 ? 23.913 11.725 -42.578 1.00 37.16 254 GLY A CA 1
ATOM 1953 C C . GLY A 1 254 ? 24.904 11.929 -41.439 1.00 37.16 254 GLY A C 1
ATOM 1954 O O . GLY A 1 254 ? 25.238 10.980 -40.734 1.00 37.16 254 GLY A O 1
ATOM 1955 N N . TYR A 1 255 ? 25.389 13.160 -41.274 1.00 33.78 255 TYR A N 1
ATOM 1956 C CA . TYR A 1 255 ? 26.201 13.553 -40.128 1.00 33.78 255 TYR A CA 1
ATOM 1957 C C . TYR A 1 255 ? 25.500 13.155 -38.826 1.00 33.78 255 TYR A C 1
ATOM 1959 O O . TYR A 1 255 ? 24.331 13.475 -38.601 1.00 33.78 255 TYR A O 1
ATOM 1967 N N . CYS A 1 256 ? 26.250 12.468 -37.965 1.00 39.16 256 CYS A N 1
ATOM 1968 C CA . CYS A 1 256 ? 25.883 12.202 -36.587 1.00 39.16 256 CYS A CA 1
ATOM 1969 C C . CYS A 1 256 ? 25.745 13.557 -35.887 1.00 39.16 256 CYS A C 1
ATOM 1971 O O . CYS A 1 256 ? 26.740 14.175 -35.506 1.00 39.16 256 CYS A O 1
ATOM 1973 N N . ALA A 1 257 ? 24.522 14.064 -35.758 1.00 41.88 257 ALA A N 1
ATOM 1974 C CA . ALA A 1 257 ? 24.280 15.138 -34.821 1.00 41.88 257 ALA A CA 1
ATOM 1975 C C . ALA A 1 257 ? 24.456 14.522 -33.430 1.00 41.88 257 ALA A C 1
ATOM 1977 O O . ALA A 1 257 ? 23.527 13.923 -32.886 1.00 41.88 257 ALA A O 1
ATOM 1978 N N . LEU A 1 258 ? 25.653 14.681 -32.851 1.00 46.28 258 LEU A N 1
ATOM 1979 C CA . LEU A 1 258 ? 25.756 14.979 -31.424 1.00 46.28 258 LEU A CA 1
ATOM 1980 C C . LEU A 1 258 ? 24.520 15.819 -31.091 1.00 46.28 258 LEU A C 1
ATOM 1982 O O . LEU A 1 258 ? 24.329 16.864 -31.724 1.00 46.28 258 LEU A O 1
ATOM 1986 N N . LEU A 1 259 ? 23.634 15.326 -30.213 1.00 50.94 259 LEU A N 1
ATOM 1987 C CA . LEU A 1 259 ? 22.534 16.149 -29.709 1.00 50.94 259 LEU A CA 1
ATOM 1988 C C . LEU A 1 259 ? 23.156 17.505 -29.389 1.00 50.94 259 LEU A C 1
ATOM 1990 O O . LEU A 1 259 ? 24.134 17.541 -28.641 1.00 50.94 259 LEU A O 1
ATOM 1994 N N . MET A 1 260 ? 22.662 18.585 -30.008 1.00 55.69 260 MET A N 1
ATOM 1995 C CA . MET A 1 260 ? 23.224 19.907 -29.738 1.00 55.69 260 MET A CA 1
ATOM 1996 C C . MET A 1 260 ? 23.311 20.071 -28.214 1.00 55.69 260 MET A C 1
ATOM 1998 O O . MET A 1 260 ? 22.374 19.632 -27.536 1.00 55.69 260 MET A O 1
ATOM 2002 N N . PRO A 1 261 ? 24.397 20.631 -27.652 1.00 59.75 261 PRO A N 1
ATOM 2003 C CA . PRO A 1 261 ? 24.630 20.621 -26.204 1.00 59.75 261 PRO A CA 1
ATOM 2004 C C . PRO A 1 261 ? 23.418 21.082 -25.376 1.00 59.75 261 PRO A C 1
ATOM 2006 O O . PRO A 1 261 ? 23.139 20.551 -24.302 1.00 59.75 261 PRO A O 1
ATOM 2009 N N . GLU A 1 262 ? 22.636 22.014 -25.918 1.00 56.66 262 GLU A N 1
ATOM 2010 C CA . GLU A 1 262 ? 21.372 22.514 -25.368 1.00 56.66 262 GLU A CA 1
ATOM 2011 C C . GLU A 1 262 ? 20.265 21.444 -25.327 1.00 56.66 262 GLU A C 1
ATOM 2013 O O . GLU A 1 262 ? 19.624 21.240 -24.294 1.00 56.66 262 GLU A O 1
ATOM 2018 N N . LEU A 1 263 ? 20.089 20.691 -26.417 1.00 57.97 263 LEU A N 1
ATOM 2019 C CA . LEU A 1 263 ? 19.113 19.606 -26.539 1.00 57.97 263 LEU A CA 1
ATOM 2020 C C . LEU A 1 263 ? 19.477 18.415 -25.632 1.00 57.97 263 LEU A C 1
ATOM 2022 O O . LEU A 1 263 ? 18.593 17.776 -25.055 1.00 57.97 263 LEU A O 1
ATOM 2026 N N . GLN A 1 264 ? 20.775 18.154 -25.452 1.00 61.38 264 GLN A N 1
ATOM 2027 C CA . GLN A 1 264 ? 21.290 17.172 -24.493 1.00 61.38 264 GLN A CA 1
ATOM 2028 C C . GLN A 1 264 ? 21.035 17.619 -23.043 1.00 61.38 264 GLN A C 1
ATOM 2030 O O . GLN A 1 264 ? 20.544 16.835 -22.225 1.00 61.38 264 GLN A O 1
ATOM 2035 N N . CYS A 1 265 ? 21.301 18.892 -22.725 1.00 65.00 265 CYS A N 1
ATOM 2036 C CA . CYS A 1 265 ? 21.026 19.470 -21.407 1.00 65.00 265 CYS A CA 1
ATOM 2037 C C . CYS A 1 265 ? 19.540 19.383 -21.036 1.00 65.00 265 CYS A C 1
ATOM 2039 O O . CYS A 1 265 ? 19.203 19.017 -19.905 1.00 65.00 265 CYS A O 1
ATOM 2041 N N . ASP A 1 266 ? 18.642 19.677 -21.974 1.00 66.38 266 ASP A N 1
ATOM 2042 C CA . ASP A 1 266 ? 17.201 19.615 -21.729 1.00 66.38 266 ASP A CA 1
ATOM 2043 C C . ASP A 1 266 ? 16.680 18.179 -21.598 1.00 66.38 266 ASP A C 1
ATOM 2045 O O . ASP A 1 266 ? 15.841 17.914 -20.726 1.00 66.38 266 ASP A O 1
ATOM 2049 N N . ALA A 1 267 ? 17.228 17.229 -22.366 1.00 64.56 267 ALA A N 1
ATOM 2050 C CA . ALA A 1 267 ? 16.949 15.802 -22.195 1.00 64.56 267 ALA A CA 1
ATOM 2051 C C . ALA A 1 267 ? 17.341 15.319 -20.788 1.00 64.56 267 ALA A C 1
ATOM 2053 O O . ALA A 1 267 ? 16.531 14.699 -20.094 1.00 64.56 267 ALA A O 1
ATOM 2054 N N . ILE A 1 268 ? 18.546 15.671 -20.324 1.00 70.06 268 ILE A N 1
ATOM 2055 C CA . ILE A 1 268 ? 19.044 15.309 -18.987 1.00 70.06 268 ILE A CA 1
ATOM 2056 C C . ILE A 1 268 ? 18.182 15.943 -17.890 1.00 70.06 268 ILE A C 1
ATOM 2058 O O . ILE A 1 268 ? 17.804 15.267 -16.931 1.00 70.06 268 ILE A O 1
ATOM 2062 N N . ARG A 1 269 ? 17.827 17.229 -18.015 1.00 72.56 269 ARG A N 1
ATOM 2063 C CA . ARG A 1 269 ? 16.954 17.912 -17.042 1.00 72.56 269 ARG A CA 1
ATOM 2064 C C . ARG A 1 269 ? 15.573 17.268 -16.972 1.00 72.56 269 ARG A C 1
ATOM 2066 O O . ARG A 1 269 ? 15.048 17.085 -15.874 1.00 72.56 269 ARG A O 1
ATOM 2073 N N . SER A 1 270 ? 14.985 16.936 -18.118 1.00 71.31 270 SER A N 1
ATOM 2074 C CA . SER A 1 270 ? 13.677 16.283 -18.190 1.00 71.31 270 SER A CA 1
ATOM 2075 C C . SER A 1 270 ? 13.713 14.889 -17.558 1.00 71.31 270 SER A C 1
ATOM 2077 O O . SER A 1 270 ? 12.903 14.602 -16.673 1.00 71.31 270 SER A O 1
ATOM 2079 N N . LEU A 1 271 ? 14.715 14.082 -17.914 1.00 74.12 271 LEU A N 1
ATOM 2080 C CA . LEU A 1 271 ? 14.929 12.751 -17.350 1.00 74.12 271 LEU A CA 1
ATOM 2081 C C . LEU A 1 271 ? 15.134 12.814 -15.830 1.00 74.12 271 LEU A C 1
ATOM 2083 O O . LEU A 1 271 ? 14.519 12.053 -15.086 1.00 74.12 271 LEU A O 1
ATOM 2087 N N . ARG A 1 272 ? 15.936 13.772 -15.347 1.00 80.94 272 ARG A N 1
ATOM 2088 C CA . ARG A 1 272 ? 16.152 13.996 -13.911 1.00 80.94 272 ARG A CA 1
ATOM 2089 C C . ARG A 1 272 ? 14.856 14.366 -13.193 1.00 80.94 272 ARG A C 1
ATOM 2091 O O . ARG A 1 272 ? 14.630 13.883 -12.089 1.00 80.94 272 ARG A O 1
ATOM 2098 N N . ARG A 1 273 ? 14.001 15.204 -13.790 1.00 79.38 273 ARG A N 1
ATOM 2099 C CA . ARG A 1 273 ? 12.698 15.565 -13.200 1.00 79.38 273 ARG A CA 1
ATOM 2100 C C . ARG A 1 273 ? 11.777 14.352 -13.082 1.00 79.38 273 ARG A C 1
ATOM 2102 O O . ARG A 1 273 ? 11.186 14.164 -12.020 1.00 79.38 273 ARG A O 1
ATOM 2109 N N . GLU A 1 274 ? 11.671 13.528 -14.127 1.00 77.19 274 GLU A N 1
ATOM 2110 C CA . GLU A 1 274 ? 10.854 12.305 -14.083 1.00 77.19 274 GLU A CA 1
ATOM 2111 C C . GLU A 1 274 ? 11.399 11.308 -13.052 1.00 77.19 274 GLU A C 1
ATOM 2113 O O . GLU A 1 274 ? 10.645 10.844 -12.193 1.00 77.19 274 GLU A O 1
ATOM 2118 N N . HIS A 1 275 ? 12.712 11.068 -13.061 1.00 84.19 275 HIS A N 1
ATOM 2119 C CA . HIS A 1 275 ? 13.384 10.211 -12.091 1.00 84.19 275 HIS A CA 1
ATOM 2120 C C . HIS A 1 275 ? 13.129 10.672 -10.649 1.00 84.19 275 HIS A C 1
ATOM 2122 O O . HIS A 1 275 ? 12.645 9.900 -9.822 1.00 84.19 275 HIS A O 1
ATOM 2128 N N . VAL A 1 276 ? 13.362 11.955 -10.344 1.00 86.94 276 VAL A N 1
ATOM 2129 C CA . VAL A 1 276 ? 13.128 12.523 -9.004 1.00 86.94 276 VAL A CA 1
ATOM 2130 C C . VAL A 1 276 ? 11.663 12.389 -8.585 1.00 86.94 276 VAL A C 1
ATOM 2132 O O . VAL A 1 276 ? 11.394 12.064 -7.429 1.00 86.94 276 VAL A O 1
ATOM 2135 N N . ALA A 1 277 ? 10.709 12.587 -9.498 1.00 83.56 277 ALA A N 1
ATOM 2136 C CA . ALA A 1 277 ? 9.291 12.424 -9.189 1.00 83.56 277 ALA A CA 1
ATOM 2137 C C . ALA A 1 277 ? 8.941 10.969 -8.819 1.00 83.56 277 ALA A C 1
ATOM 2139 O O . ALA A 1 277 ? 8.222 10.735 -7.842 1.00 83.56 277 ALA A O 1
ATOM 2140 N N . ILE A 1 278 ? 9.477 9.989 -9.555 1.00 84.62 278 ILE A N 1
ATOM 2141 C CA . ILE A 1 278 ? 9.266 8.557 -9.284 1.00 84.62 278 ILE A CA 1
ATOM 2142 C C . ILE A 1 278 ? 9.933 8.145 -7.967 1.00 84.62 278 ILE A C 1
ATOM 2144 O O . ILE A 1 278 ? 9.299 7.476 -7.142 1.00 84.62 278 ILE A O 1
ATOM 2148 N N . MET A 1 279 ? 11.174 8.584 -7.742 1.00 90.25 279 MET A N 1
ATOM 2149 C CA . MET A 1 279 ? 11.918 8.340 -6.505 1.00 90.25 279 MET A CA 1
ATOM 2150 C C . MET A 1 279 ? 11.171 8.925 -5.304 1.00 90.25 279 MET A C 1
ATOM 2152 O O . MET A 1 279 ? 10.885 8.199 -4.354 1.00 90.25 279 MET A O 1
ATOM 2156 N N . LYS A 1 280 ? 10.764 10.202 -5.375 1.00 90.00 280 LYS A N 1
ATOM 2157 C CA . LYS A 1 280 ? 10.003 10.880 -4.313 1.00 90.00 280 LYS A CA 1
ATOM 2158 C C . LYS A 1 280 ? 8.732 10.108 -3.974 1.00 90.00 280 LYS A C 1
ATOM 2160 O O . LYS A 1 280 ? 8.480 9.837 -2.804 1.00 90.00 280 LYS A O 1
ATOM 2165 N N . LYS A 1 281 ? 7.943 9.723 -4.980 1.00 87.50 281 LYS A N 1
ATOM 2166 C CA . LYS A 1 281 ? 6.698 8.975 -4.762 1.00 87.50 281 LYS A CA 1
ATOM 2167 C C . LYS A 1 281 ? 6.946 7.628 -4.078 1.00 87.50 281 LYS A C 1
ATOM 2169 O O . LYS A 1 281 ? 6.233 7.282 -3.140 1.00 87.50 281 LYS A O 1
ATOM 2174 N N . SER A 1 282 ? 7.953 6.887 -4.534 1.00 90.81 282 SER A N 1
ATOM 2175 C CA . SER A 1 282 ? 8.274 5.562 -3.993 1.00 90.81 282 SER A CA 1
ATOM 2176 C C . SER A 1 282 ? 8.803 5.658 -2.557 1.00 90.81 282 SER A C 1
ATOM 2178 O O . SER A 1 282 ? 8.363 4.900 -1.698 1.00 90.81 282 SER A O 1
ATOM 2180 N N . ILE A 1 283 ? 9.663 6.642 -2.265 1.00 93.12 283 ILE A N 1
ATOM 2181 C CA . ILE A 1 283 ? 10.182 6.905 -0.912 1.00 93.12 283 ILE A CA 1
ATOM 2182 C C . ILE A 1 283 ? 9.050 7.304 0.037 1.00 93.12 283 ILE A C 1
ATOM 2184 O O . ILE A 1 283 ? 8.944 6.734 1.118 1.00 93.12 283 ILE A O 1
ATOM 2188 N N . LEU A 1 284 ? 8.166 8.225 -0.365 1.00 92.38 284 LEU A N 1
ATOM 2189 C CA . LEU A 1 284 ? 7.018 8.613 0.463 1.00 92.38 284 LEU A CA 1
ATOM 2190 C C . LEU A 1 284 ? 6.113 7.413 0.765 1.00 92.38 284 LEU A C 1
ATOM 2192 O O . LEU A 1 284 ? 5.677 7.257 1.901 1.00 92.38 284 LEU A O 1
ATOM 2196 N N . SER A 1 285 ? 5.885 6.533 -0.216 1.00 91.38 285 SER A N 1
ATOM 2197 C CA . SER A 1 285 ? 5.118 5.303 0.004 1.00 91.38 285 SER A CA 1
ATOM 2198 C C . SER A 1 285 ? 5.821 4.332 0.957 1.00 91.38 285 SER A C 1
ATOM 2200 O O . SER A 1 285 ? 5.141 3.677 1.744 1.00 91.38 285 SER A O 1
ATOM 2202 N N . ILE A 1 286 ? 7.152 4.218 0.896 1.00 95.12 286 ILE A N 1
ATOM 2203 C CA . ILE A 1 286 ? 7.932 3.383 1.821 1.00 95.12 286 ILE A CA 1
ATOM 2204 C C . ILE A 1 286 ? 7.850 3.947 3.239 1.00 95.12 286 ILE A C 1
ATOM 2206 O O . ILE A 1 286 ? 7.604 3.186 4.166 1.00 95.12 286 ILE A O 1
ATOM 2210 N N . VAL A 1 287 ? 7.998 5.262 3.414 1.00 95.06 287 VAL A N 1
ATOM 2211 C CA . VAL A 1 287 ? 7.900 5.916 4.729 1.00 95.06 287 VAL A CA 1
ATOM 2212 C C . VAL A 1 287 ? 6.493 5.762 5.307 1.00 95.06 287 VAL A C 1
ATOM 2214 O O . VAL A 1 287 ? 6.346 5.328 6.447 1.00 95.06 287 VAL A O 1
ATOM 2217 N N . GLU A 1 288 ? 5.457 6.045 4.511 1.00 93.75 288 GLU A N 1
ATOM 2218 C CA . GLU A 1 288 ? 4.056 5.872 4.909 1.00 93.75 288 GLU A CA 1
ATOM 2219 C C . GLU A 1 288 ? 3.803 4.454 5.436 1.00 93.75 288 GLU A C 1
ATOM 2221 O O . GLU A 1 288 ? 3.267 4.278 6.534 1.00 93.75 288 GLU A O 1
ATOM 2226 N N . LYS A 1 289 ? 4.198 3.440 4.661 1.00 94.81 289 LYS A N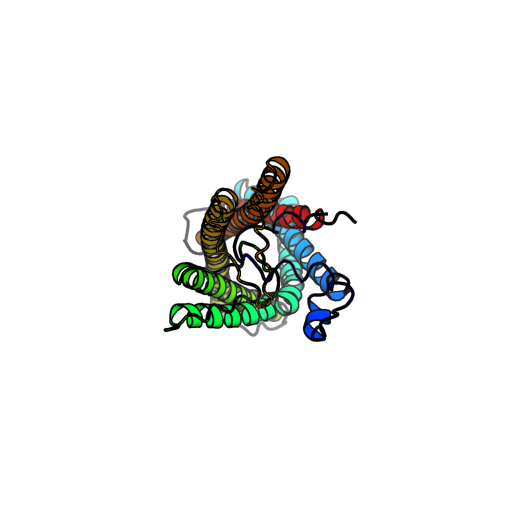 1
ATOM 2227 C CA . LYS A 1 289 ? 3.953 2.038 5.005 1.00 94.81 289 LYS A CA 1
ATOM 2228 C C . LYS A 1 289 ? 4.899 1.502 6.064 1.00 94.81 289 LYS A C 1
ATOM 2230 O O . LYS A 1 289 ? 4.484 0.640 6.826 1.00 94.81 289 LYS A O 1
ATOM 2235 N N . GLY A 1 290 ? 6.113 2.031 6.164 1.00 95.50 290 GLY A N 1
ATOM 2236 C CA . GLY A 1 290 ? 7.062 1.704 7.225 1.00 95.50 290 GLY A CA 1
ATOM 2237 C C . GLY A 1 290 ? 6.526 2.106 8.594 1.00 95.50 290 GLY A C 1
ATOM 2238 O O . GLY A 1 290 ? 6.527 1.292 9.511 1.00 95.50 290 GLY A O 1
ATOM 2239 N N . LEU A 1 291 ? 5.970 3.316 8.707 1.00 95.56 291 LEU A N 1
ATOM 2240 C CA . LEU A 1 291 ? 5.301 3.765 9.931 1.00 95.56 291 LEU A CA 1
ATOM 2241 C C . LEU A 1 291 ? 4.107 2.863 10.288 1.00 95.56 291 LEU A C 1
ATOM 2243 O O . LEU A 1 291 ? 3.975 2.451 11.437 1.00 95.56 291 LEU A O 1
ATOM 2247 N N . GLU A 1 292 ? 3.270 2.505 9.306 1.00 94.06 292 GLU A N 1
ATOM 2248 C CA . GLU A 1 292 ? 2.134 1.594 9.529 1.00 94.06 292 GLU A CA 1
ATOM 2249 C C . GLU A 1 292 ? 2.591 0.181 9.933 1.00 94.06 292 GLU A C 1
ATOM 2251 O O . GLU A 1 292 ? 1.979 -0.429 10.807 1.00 94.06 292 GLU A O 1
ATOM 2256 N N . LEU A 1 293 ? 3.687 -0.316 9.351 1.00 94.50 293 LEU A N 1
ATOM 2257 C CA . LEU A 1 293 ? 4.263 -1.621 9.666 1.00 94.50 293 LEU A CA 1
ATOM 2258 C C . LEU A 1 293 ? 4.823 -1.672 11.094 1.00 94.50 293 LEU A C 1
ATOM 2260 O O . LEU A 1 293 ? 4.599 -2.660 11.790 1.00 94.50 293 LEU A O 1
ATOM 2264 N N . ILE A 1 294 ? 5.485 -0.605 11.559 1.00 93.12 294 ILE A N 1
ATOM 2265 C CA . ILE A 1 294 ? 5.933 -0.491 12.958 1.00 93.12 294 ILE A CA 1
ATOM 2266 C C . ILE A 1 294 ? 4.724 -0.558 13.899 1.00 93.12 294 ILE A C 1
ATOM 2268 O O . ILE A 1 294 ? 4.753 -1.304 14.877 1.00 93.12 294 ILE A O 1
ATOM 2272 N N . CYS A 1 295 ? 3.632 0.153 13.588 1.00 90.75 295 CYS A N 1
ATOM 2273 C CA . CYS A 1 295 ? 2.404 0.069 14.385 1.00 90.75 295 CYS A CA 1
ATOM 2274 C C . CYS A 1 295 ? 1.821 -1.340 14.433 1.00 90.75 295 CYS A C 1
ATOM 2276 O O . CYS A 1 295 ? 1.253 -1.726 15.450 1.00 90.75 295 CYS A O 1
ATOM 2278 N N . ASP A 1 296 ? 1.877 -2.078 13.328 1.00 91.62 296 ASP A N 1
ATOM 2279 C CA . ASP A 1 296 ? 1.369 -3.444 13.302 1.00 91.62 296 ASP A CA 1
ATOM 2280 C C . ASP A 1 296 ? 2.277 -4.386 14.100 1.00 91.62 296 ASP A C 1
ATOM 2282 O O . ASP A 1 296 ? 1.767 -5.220 14.844 1.00 91.62 296 ASP A O 1
ATOM 2286 N N . GLY A 1 297 ? 3.597 -4.176 14.060 1.00 86.56 297 GLY A N 1
ATOM 2287 C CA . GLY A 1 297 ? 4.552 -4.859 14.935 1.00 86.56 297 GLY A CA 1
ATOM 2288 C C . GLY A 1 297 ? 4.238 -4.662 16.421 1.00 86.56 297 GLY A C 1
ATOM 2289 O O . GLY A 1 297 ? 4.163 -5.642 17.156 1.00 86.56 297 GLY A O 1
ATOM 2290 N N . LEU A 1 298 ? 3.940 -3.428 16.846 1.00 87.06 298 LEU A N 1
ATOM 2291 C CA . LEU A 1 298 ? 3.535 -3.119 18.230 1.00 87.06 298 LEU A CA 1
ATOM 2292 C C . LEU A 1 298 ? 2.219 -3.789 18.661 1.00 87.06 298 LEU A C 1
ATOM 2294 O O . LEU A 1 298 ? 1.963 -3.928 19.854 1.00 87.06 298 LEU A O 1
ATOM 2298 N N . LYS A 1 299 ? 1.361 -4.183 17.712 1.00 85.56 299 LYS A N 1
ATOM 2299 C CA . LYS A 1 299 ? 0.118 -4.921 18.004 1.00 85.56 299 LYS A CA 1
ATOM 2300 C C . LYS A 1 299 ? 0.327 -6.431 18.045 1.00 85.56 299 LYS A C 1
ATOM 2302 O O . LYS A 1 299 ? -0.460 -7.120 18.682 1.00 85.56 299 LYS A O 1
ATOM 2307 N N . LEU A 1 300 ? 1.320 -6.939 17.316 1.00 84.50 300 LEU A N 1
ATOM 2308 C CA . LEU A 1 300 ? 1.629 -8.368 17.237 1.00 84.50 300 LEU A CA 1
ATOM 2309 C C . LEU A 1 300 ? 2.570 -8.820 18.352 1.00 84.50 300 LEU A C 1
ATOM 2311 O O . LEU A 1 300 ? 2.469 -9.954 18.812 1.00 84.50 300 LEU A O 1
ATOM 2315 N N . ILE A 1 301 ? 3.483 -7.946 18.771 1.00 82.75 301 ILE A N 1
ATOM 2316 C CA . ILE A 1 301 ? 4.455 -8.234 19.819 1.00 82.75 301 ILE A CA 1
ATOM 2317 C C . ILE A 1 301 ? 3.903 -7.676 21.134 1.00 82.75 301 ILE A C 1
ATOM 2319 O O . ILE A 1 301 ? 3.680 -6.467 21.222 1.00 82.75 301 ILE A O 1
ATOM 2323 N N . PRO A 1 302 ? 3.673 -8.514 22.159 1.00 74.31 302 PRO A N 1
ATOM 2324 C CA . PRO A 1 302 ? 3.260 -8.031 23.468 1.00 74.31 302 PRO A CA 1
ATOM 2325 C C . PRO A 1 302 ? 4.393 -7.199 24.077 1.00 74.31 302 PRO A C 1
ATOM 2327 O O . PRO A 1 302 ? 5.417 -7.726 24.506 1.00 74.31 302 PRO A O 1
ATOM 2330 N N . MET A 1 303 ? 4.211 -5.882 24.085 1.00 79.06 303 MET A N 1
ATOM 2331 C CA . MET A 1 303 ? 5.137 -4.940 24.707 1.00 79.06 303 MET A CA 1
ATOM 2332 C C . MET A 1 303 ? 4.701 -4.675 26.155 1.00 79.06 303 MET A C 1
ATOM 2334 O O . MET A 1 303 ? 3.497 -4.570 26.401 1.00 79.06 303 MET A O 1
ATOM 2338 N N . PRO A 1 304 ? 5.634 -4.504 27.110 1.00 83.06 304 PRO A N 1
ATOM 2339 C CA . PRO A 1 304 ? 5.323 -4.150 28.497 1.00 83.06 304 PRO A CA 1
ATOM 2340 C C . PRO A 1 304 ? 4.960 -2.658 28.614 1.00 83.06 304 PRO A C 1
ATOM 2342 O O . PRO A 1 304 ? 5.592 -1.897 29.339 1.00 83.06 304 PRO A O 1
ATOM 2345 N N . LEU A 1 305 ? 3.969 -2.220 27.839 1.00 83.75 305 LEU A N 1
ATOM 2346 C CA . LEU A 1 305 ? 3.456 -0.855 27.806 1.00 83.75 305 LEU A CA 1
ATOM 2347 C C . LEU A 1 305 ? 2.032 -0.844 28.356 1.00 83.75 305 LEU A C 1
ATOM 2349 O O . LEU A 1 305 ? 1.257 -1.775 28.125 1.00 83.75 305 LEU A O 1
ATOM 2353 N N . THR A 1 306 ? 1.663 0.238 29.038 1.00 87.25 306 THR A N 1
ATOM 2354 C CA . THR A 1 306 ? 0.263 0.477 29.399 1.00 87.25 306 THR A CA 1
ATOM 2355 C C . THR A 1 306 ? -0.589 0.573 28.128 1.00 87.25 306 THR A C 1
ATOM 2357 O O . THR A 1 306 ? -0.114 0.938 27.045 1.00 87.25 306 THR A O 1
ATOM 2360 N N . SER A 1 307 ? -1.881 0.260 28.243 1.00 85.06 307 SER A N 1
ATOM 2361 C CA . SER A 1 307 ? -2.815 0.382 27.117 1.00 85.06 307 SER A CA 1
ATOM 2362 C C . SER A 1 307 ? -2.890 1.819 26.586 1.00 85.06 307 SER A C 1
ATOM 2364 O O . SER A 1 307 ? -2.929 2.008 25.369 1.00 85.06 307 SER A O 1
ATOM 2366 N N . GLY A 1 308 ? -2.838 2.814 27.480 1.00 85.69 308 GLY A N 1
ATOM 2367 C CA . GLY A 1 308 ? -2.802 4.239 27.145 1.00 85.69 308 GLY A CA 1
ATOM 2368 C C . GLY A 1 308 ? -1.549 4.624 26.359 1.00 85.69 308 GLY A C 1
ATOM 2369 O O . GLY A 1 308 ? -1.658 5.198 25.273 1.00 85.69 308 GLY A O 1
ATOM 2370 N N . CYS A 1 309 ? -0.365 4.223 26.834 1.00 89.25 309 CYS A N 1
ATOM 2371 C CA . CYS A 1 309 ? 0.902 4.465 26.142 1.00 89.25 309 CYS A CA 1
ATOM 2372 C C . CYS A 1 309 ? 0.936 3.808 24.751 1.00 89.25 309 CYS A C 1
ATOM 2374 O O . CYS A 1 309 ? 1.280 4.456 23.758 1.00 89.25 309 CYS A O 1
ATOM 2376 N N . ASN A 1 310 ? 0.502 2.547 24.640 1.00 88.19 310 ASN A N 1
ATOM 2377 C CA . ASN A 1 310 ? 0.448 1.856 23.350 1.00 88.19 310 ASN A CA 1
ATOM 2378 C C . ASN A 1 310 ? -0.522 2.549 22.371 1.00 88.19 310 ASN A C 1
ATOM 2380 O O . ASN A 1 310 ? -0.218 2.730 21.187 1.00 88.19 310 ASN A O 1
ATOM 2384 N N . LEU A 1 311 ? -1.679 3.002 22.861 1.00 88.69 311 LEU A N 1
ATOM 2385 C CA . LEU A 1 311 ? -2.652 3.744 22.059 1.00 88.69 311 LEU A CA 1
ATOM 2386 C C . LEU A 1 311 ? -2.106 5.111 21.605 1.00 88.69 311 LEU A C 1
ATOM 2388 O O . LEU A 1 311 ? -2.322 5.504 20.457 1.00 88.69 311 LEU A O 1
ATOM 2392 N N . ALA A 1 312 ? -1.343 5.797 22.462 1.00 91.81 312 ALA A N 1
ATOM 2393 C CA . ALA A 1 312 ? -0.677 7.055 22.134 1.00 91.81 312 ALA A CA 1
ATOM 2394 C C . ALA A 1 312 ? 0.360 6.881 21.013 1.00 91.81 312 ALA A C 1
ATOM 2396 O O . ALA A 1 312 ? 0.310 7.574 19.993 1.00 91.81 312 ALA A O 1
ATOM 2397 N N . ILE A 1 313 ? 1.263 5.907 21.163 1.00 91.75 313 ILE A N 1
ATOM 2398 C CA . ILE A 1 313 ? 2.331 5.630 20.190 1.00 91.75 313 ILE A CA 1
ATOM 2399 C C . ILE A 1 313 ? 1.738 5.209 18.844 1.00 91.75 313 ILE A C 1
ATOM 2401 O O . ILE A 1 313 ? 2.093 5.764 17.800 1.00 91.75 313 ILE A O 1
ATOM 2405 N N . THR A 1 314 ? 0.806 4.252 18.851 1.00 91.44 314 THR A N 1
ATOM 2406 C CA . THR A 1 314 ? 0.168 3.780 17.614 1.00 91.44 314 THR A CA 1
ATOM 2407 C C . THR A 1 314 ? -0.644 4.886 16.940 1.00 91.44 314 THR A C 1
ATOM 2409 O O . THR A 1 314 ? -0.536 5.053 15.725 1.00 91.44 314 THR A O 1
ATOM 2412 N N . GLY A 1 315 ? -1.391 5.691 17.701 1.00 90.81 315 GLY A N 1
ATOM 2413 C CA . GLY A 1 315 ? -2.108 6.856 17.183 1.00 90.81 315 GLY A CA 1
ATOM 2414 C C . GLY A 1 315 ? -1.171 7.877 16.530 1.00 90.81 315 GLY A C 1
ATOM 2415 O O . GLY A 1 315 ? -1.410 8.298 15.398 1.00 90.81 315 GLY A O 1
ATOM 2416 N N . CYS A 1 316 ? -0.059 8.216 17.185 1.00 93.19 316 CYS A N 1
ATOM 2417 C CA . CYS A 1 316 ? 0.937 9.154 16.663 1.00 93.19 316 CYS A CA 1
ATOM 2418 C C . CYS A 1 316 ? 1.563 8.671 15.343 1.00 93.19 316 CYS A C 1
ATOM 2420 O O . CYS A 1 316 ? 1.554 9.389 14.339 1.00 93.19 316 CYS A O 1
ATOM 2422 N N . LEU A 1 317 ? 2.037 7.424 15.305 1.00 94.00 317 LEU A N 1
ATOM 2423 C CA . LEU A 1 317 ? 2.655 6.840 14.112 1.00 94.00 317 LEU A CA 1
ATOM 2424 C C . LEU A 1 317 ? 1.663 6.725 12.940 1.00 94.00 317 LEU A C 1
ATOM 2426 O O . LEU A 1 317 ? 2.010 7.037 11.796 1.00 94.00 317 LEU A O 1
ATOM 2430 N N . ILE A 1 318 ? 0.409 6.335 13.204 1.00 93.19 318 ILE A N 1
ATOM 2431 C CA . ILE A 1 318 ? -0.636 6.274 12.171 1.00 93.19 318 ILE A CA 1
ATOM 2432 C C . ILE A 1 318 ? -1.014 7.681 11.681 1.00 93.19 318 ILE A C 1
ATOM 2434 O O . ILE A 1 318 ? -1.273 7.848 10.483 1.00 93.19 318 ILE A O 1
ATOM 2438 N N . ALA A 1 319 ? -1.044 8.690 12.556 1.00 92.31 319 ALA A N 1
ATOM 2439 C CA . ALA A 1 319 ? -1.298 10.077 12.168 1.00 92.31 319 ALA A CA 1
ATOM 2440 C C . ALA A 1 319 ? -0.176 10.606 11.262 1.00 92.31 319 ALA A C 1
ATOM 2442 O O . ALA A 1 319 ? -0.460 11.101 10.170 1.00 92.31 319 ALA A O 1
ATOM 2443 N N . ALA A 1 320 ? 1.088 10.398 11.648 1.00 93.19 320 ALA A N 1
ATOM 2444 C CA . ALA A 1 320 ? 2.253 10.758 10.840 1.00 93.19 320 ALA A CA 1
ATOM 2445 C C . ALA A 1 320 ? 2.230 10.068 9.466 1.00 93.19 320 ALA A C 1
ATOM 2447 O O . ALA A 1 320 ? 2.367 10.725 8.433 1.00 93.19 320 ALA A O 1
ATOM 2448 N N . SER A 1 321 ? 1.958 8.761 9.430 1.00 93.06 321 SER A N 1
ATOM 2449 C CA . SER A 1 321 ? 1.789 8.022 8.174 1.00 93.06 321 SER A CA 1
ATOM 2450 C C . SER A 1 321 ? 0.667 8.600 7.303 1.00 93.06 321 SER A C 1
ATOM 2452 O O . SER A 1 321 ? 0.838 8.824 6.103 1.00 93.06 321 SER A O 1
ATOM 2454 N N . SER A 1 322 ? -0.484 8.905 7.904 1.00 88.75 322 SER A N 1
ATOM 2455 C CA . SER A 1 322 ? -1.633 9.451 7.177 1.00 88.75 322 SER A CA 1
ATOM 2456 C C . SER A 1 322 ? -1.348 10.850 6.628 1.00 88.75 322 SER A C 1
ATOM 2458 O O . SER A 1 322 ? -1.795 11.162 5.522 1.00 88.75 322 SER A O 1
ATOM 2460 N N . ALA A 1 323 ? -0.565 11.665 7.339 1.00 86.44 323 ALA A N 1
ATOM 2461 C CA . ALA A 1 323 ? -0.093 12.961 6.858 1.00 86.44 323 ALA A CA 1
ATOM 2462 C C . ALA A 1 323 ? 0.842 12.809 5.645 1.00 86.44 323 ALA A C 1
ATOM 2464 O O . ALA A 1 323 ? 0.621 13.461 4.622 1.00 86.44 323 ALA A O 1
ATOM 2465 N N . VAL A 1 324 ? 1.814 11.888 5.705 1.00 86.94 324 VAL A N 1
ATOM 2466 C CA . VAL A 1 324 ? 2.701 11.561 4.570 1.00 86.94 324 VAL A CA 1
ATOM 2467 C C . VAL A 1 324 ? 1.891 11.103 3.352 1.00 86.94 324 VAL A C 1
ATOM 2469 O O . VAL A 1 324 ? 2.091 11.611 2.245 1.00 86.94 324 VAL A O 1
ATOM 2472 N N . GLY A 1 325 ? 0.932 10.195 3.550 1.00 81.00 325 GLY A N 1
ATOM 2473 C CA . GLY A 1 325 ? 0.068 9.708 2.473 1.00 81.00 325 GLY A CA 1
ATOM 2474 C C . GLY A 1 325 ? -0.822 10.803 1.877 1.00 81.00 325 GLY A C 1
ATOM 2475 O O . GLY A 1 325 ? -0.966 10.893 0.658 1.00 81.00 325 GLY A O 1
ATOM 2476 N N . THR A 1 326 ? -1.369 11.687 2.715 1.00 79.00 326 THR A N 1
ATOM 2477 C CA . THR A 1 326 ? -2.177 12.834 2.264 1.00 79.00 326 THR A CA 1
ATOM 2478 C C . THR A 1 326 ? -1.336 13.810 1.444 1.00 79.00 326 THR A C 1
ATOM 2480 O O . THR A 1 326 ? -1.754 14.215 0.360 1.00 79.00 326 THR A O 1
ATOM 2483 N N . TYR A 1 327 ? -0.117 14.121 1.893 1.00 81.12 327 TYR A N 1
ATOM 2484 C CA . TYR A 1 327 ? 0.828 14.956 1.147 1.00 81.12 327 TYR A CA 1
ATOM 2485 C C . TYR A 1 327 ? 1.215 14.333 -0.206 1.00 81.12 327 TYR A C 1
ATOM 2487 O O . TYR A 1 327 ? 1.283 15.027 -1.225 1.00 81.12 327 TYR A O 1
ATOM 2495 N N . SER A 1 328 ? 1.419 13.012 -0.251 1.00 78.44 328 SER A N 1
ATOM 2496 C CA . SER A 1 328 ? 1.688 12.294 -1.504 1.00 78.44 328 SER A CA 1
ATOM 2497 C C . SER A 1 328 ? 0.531 12.427 -2.502 1.00 78.44 328 SER A C 1
ATOM 2499 O O . SER A 1 328 ? 0.758 12.691 -3.684 1.00 78.44 328 SER A O 1
ATOM 2501 N N . ILE A 1 329 ? -0.716 12.317 -2.030 1.00 72.44 329 ILE A N 1
ATOM 2502 C CA . ILE A 1 329 ? -1.906 12.518 -2.867 1.00 72.44 329 ILE A CA 1
ATOM 2503 C C . ILE A 1 329 ? -1.989 13.974 -3.335 1.00 72.44 329 ILE A C 1
ATOM 2505 O O . ILE A 1 329 ? -2.130 14.208 -4.535 1.00 72.44 329 ILE A O 1
ATOM 2509 N N . TRP A 1 330 ? -1.842 14.941 -2.429 1.00 69.25 330 TRP A N 1
ATOM 2510 C CA . TRP A 1 330 ? -1.928 16.370 -2.743 1.00 69.25 330 TRP A CA 1
ATOM 2511 C C . TRP A 1 330 ? -0.939 16.777 -3.837 1.00 69.25 330 TRP A C 1
ATOM 2513 O O . TRP A 1 330 ? -1.324 17.311 -4.876 1.00 69.25 330 TRP A O 1
ATOM 2523 N N . THR A 1 331 ? 0.334 16.423 -3.660 1.00 68.81 331 THR A N 1
ATOM 2524 C CA . THR A 1 331 ? 1.389 16.738 -4.637 1.00 68.81 331 THR A CA 1
ATOM 2525 C C . THR A 1 331 ? 1.209 16.027 -5.978 1.00 68.81 331 THR A C 1
ATOM 2527 O O . THR A 1 331 ? 1.754 16.470 -6.985 1.00 68.81 331 THR A O 1
ATOM 2530 N N . SER A 1 332 ? 0.428 14.944 -6.030 1.00 62.28 332 SER A N 1
ATOM 2531 C CA . SER A 1 332 ? 0.076 14.273 -7.286 1.00 62.28 332 SER A CA 1
ATOM 2532 C C .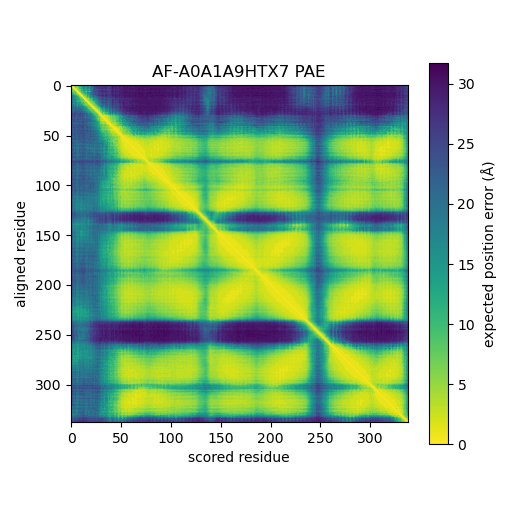 SER A 1 332 ? -1.098 14.927 -8.027 1.00 62.28 332 SER A C 1
ATOM 2534 O O . SER A 1 332 ? -1.220 14.746 -9.239 1.00 62.28 332 SER A O 1
ATOM 2536 N N . LEU A 1 333 ? -1.941 15.696 -7.326 1.00 56.66 333 LEU A N 1
ATOM 2537 C CA . LEU A 1 333 ? -3.090 16.407 -7.898 1.00 56.66 333 LEU A CA 1
ATOM 2538 C C . LEU A 1 333 ? -2.693 17.743 -8.545 1.00 56.66 333 LEU A C 1
ATOM 2540 O O . LEU A 1 333 ? -3.334 18.158 -9.508 1.00 56.66 333 LEU A O 1
ATOM 2544 N N . GLU A 1 334 ? -1.618 18.379 -8.072 1.00 44.94 334 GLU A N 1
ATOM 2545 C CA . GLU A 1 334 ? -1.105 19.652 -8.610 1.00 44.94 334 GLU A CA 1
ATOM 2546 C C . GLU A 1 334 ? -0.385 19.507 -9.967 1.00 44.94 334 GLU A C 1
ATOM 2548 O O . GLU A 1 334 ? -0.192 20.489 -10.683 1.00 44.94 334 GLU A O 1
ATOM 2553 N N . VAL A 1 335 ? -0.042 18.286 -10.397 1.00 39.97 335 VAL A N 1
ATOM 2554 C CA . VAL A 1 335 ? 0.609 18.039 -11.698 1.00 39.97 335 VAL A CA 1
ATOM 2555 C C . VAL A 1 335 ? -0.433 17.901 -12.815 1.00 39.97 335 VAL A C 1
ATOM 2557 O O . VAL A 1 335 ? -0.573 16.851 -13.441 1.00 39.97 335 VAL A O 1
ATOM 2560 N N . LYS A 1 336 ? -1.176 18.977 -13.083 1.00 33.09 336 LYS A N 1
ATOM 2561 C CA . LYS A 1 336 ? -1.818 19.224 -14.385 1.00 33.09 336 LYS A CA 1
ATOM 2562 C C . LYS A 1 336 ? -1.792 20.724 -14.699 1.00 33.09 336 LYS A C 1
ATOM 2564 O O . LYS A 1 336 ? -2.790 21.401 -14.455 1.00 33.09 336 LYS A O 1
ATOM 2569 N N . PRO A 1 337 ? -0.695 21.261 -15.262 1.00 30.55 337 PRO A N 1
ATOM 2570 C CA . PRO A 1 337 ? -0.829 22.470 -16.060 1.00 30.55 337 PRO A CA 1
ATOM 2571 C C . PRO A 1 337 ? -1.765 22.155 -17.239 1.00 30.55 337 PRO A C 1
ATOM 2573 O O . PRO A 1 337 ? -1.623 21.108 -17.880 1.00 30.55 337 PRO A O 1
ATOM 2576 N N . LYS A 1 338 ? -2.771 23.014 -17.424 1.00 30.89 338 LYS A N 1
ATOM 2577 C CA . LYS A 1 338 ? -3.646 23.026 -18.602 1.00 30.89 338 LYS A CA 1
ATOM 2578 C C . LYS A 1 338 ? -2.841 23.245 -19.875 1.00 30.89 338 LYS A C 1
ATOM 2580 O O . LYS A 1 338 ? -1.828 23.976 -19.799 1.00 30.89 338 LYS A O 1
#

Solvent-accessible surface area (backbone atoms only — not comparable to full-atom values): 18346 Å² total; per-residue (Å²): 144,84,76,78,54,87,72,83,68,90,64,96,72,76,69,74,75,58,80,80,60,82,74,81,81,84,70,86,67,54,66,68,53,48,53,60,65,30,76,87,30,71,59,25,45,49,54,53,49,43,54,52,48,44,32,50,41,50,20,57,22,16,47,23,34,18,53,30,8,49,28,52,65,70,69,43,81,51,70,68,34,55,50,23,48,49,50,24,53,53,34,50,54,52,40,58,60,52,41,35,59,46,25,71,75,39,22,52,57,45,20,54,51,22,46,53,49,16,52,54,26,47,50,52,47,71,39,93,71,63,81,82,65,79,63,96,58,98,67,58,71,79,66,66,74,90,47,56,67,55,28,46,40,46,17,53,20,22,45,20,44,17,51,19,20,47,30,48,28,47,33,44,61,42,53,49,49,52,55,50,52,34,71,68,40,95,68,55,83,60,54,73,69,58,48,51,50,51,56,53,48,42,46,53,33,48,35,52,22,26,51,23,48,34,52,20,35,52,36,48,49,56,52,47,55,52,30,49,54,52,52,54,50,44,72,71,47,83,79,79,82,76,82,77,80,63,100,63,95,61,89,73,86,74,76,83,72,68,62,53,71,68,53,44,51,49,31,52,53,50,51,49,52,54,50,51,52,54,50,51,54,39,51,47,52,32,52,23,27,48,36,44,32,52,45,35,47,62,72,73,45,92,63,102,56,55,73,25,53,50,35,21,54,40,10,48,36,39,22,53,19,24,50,46,49,46,50,56,52,52,66,61,67,69,76,63,83,129

Nearest PDB structures (foldseek):
  7jh5-assembly2_B  TM=2.675E-01  e=6.820E-01  synthetic construct
  8t46-assembly1_B  TM=2.065E-01  e=6.820E-01  Homo sapiens
  7jh5-assembly1_A  TM=2.246E-01  e=2.083E+00  synthetic construct
  7aan-assembly1_B  TM=1.928E-01  e=5.175E+00  Homo sapiens